Protein AF-A0A1J4X1C2-F1 (afdb_monomer_lite)

Foldseek 3Di:
DVVVVVVVVVLVVVLVVLVVQLVVLLVQLLVLLVCLVVPLVCNLLSVLSNLSVQLSLLSLLVNLCSLLPDDPPCVVVSVVLNVVSVVSSCCSNVHCQAFVAFDSDAVRFFLVRGHVCNLVSLVSSVVSVVVSLVSLVVSLVVDDDPSVVVSVVVNVVVVLLCVQQCVLQRVVCNVDRHSRNCNCSSSVSSVPD

Sequence (193 aa):
MYFYRADLVQRQKQGSLLLGLVDFFSALYGLSWWAVYFFDYHRLFWTRTTWDGVLIISANMIFVYCLTGRTGYFKLKLIIWHGLAAAILLAALATPYVIPVISDQYPYIIAQSAGPLNQLFRIFPIVGLLLGVYYLFRSHSQSQGYQRLRLKYFISGLTIYFFGGLFFGGILPLFSPKFFAYLDAPVYFSVIA

Radius of gyration: 17.99 Å; chains: 1; bounding box: 51×32×50 Å

pLDDT: mean 82.32, std 11.54, range [33.88, 96.44]

Secondary structure (DSSP, 8-state):
-HHHHHHHHHHHHHHHHHHHHHHHHHHHHHHHHHHHHH-GGGHHHHHHHGGGHHHHHHHHHHHHHHHTT--STHHHHHHHHHHHHHHHHHHHHH-TTT-----SSSSSS-GGG--TTHHHHHHHHHHHHHHHHHHHHHHHHH--HHHHHHHHHHHHHHHHHIIIIIIIIIIHHHH-GGGGGGTTHHHHHHTT-

Structure (mmCIF, N/CA/C/O backbone):
data_AF-A0A1J4X1C2-F1
#
_entry.id   AF-A0A1J4X1C2-F1
#
loop_
_atom_site.group_PDB
_atom_site.id
_atom_site.type_symbol
_atom_site.label_atom_id
_atom_site.label_alt_id
_atom_site.label_comp_id
_atom_site.label_asym_id
_atom_site.label_entity_id
_atom_site.label_seq_id
_atom_site.pdbx_PDB_ins_code
_atom_site.Cartn_x
_atom_site.Cartn_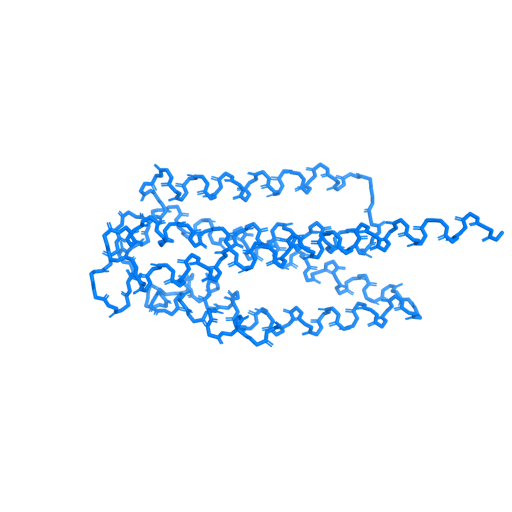y
_atom_site.Cartn_z
_atom_site.occupancy
_atom_site.B_iso_or_equiv
_atom_site.auth_seq_id
_atom_site.auth_comp_id
_atom_site.auth_asym_id
_atom_site.auth_atom_id
_atom_site.pdbx_PDB_model_num
ATOM 1 N N . MET A 1 1 ? -31.790 -1.589 27.505 1.00 53.03 1 MET A N 1
ATOM 2 C CA . MET A 1 1 ? -30.637 -2.512 27.343 1.00 53.03 1 MET A CA 1
ATOM 3 C C . MET A 1 1 ? -30.547 -3.169 25.954 1.00 53.03 1 MET A C 1
ATOM 5 O O . MET A 1 1 ? -29.437 -3.397 25.497 1.00 53.03 1 MET A O 1
ATOM 9 N N . TYR A 1 2 ? -31.655 -3.415 25.235 1.00 50.50 2 TYR A N 1
ATOM 10 C CA . TYR A 1 2 ? -31.635 -4.046 23.897 1.00 50.50 2 TYR A CA 1
ATOM 11 C C . TYR A 1 2 ? -31.008 -3.200 22.766 1.00 50.50 2 TYR A C 1
ATOM 13 O O . TYR A 1 2 ? -30.272 -3.741 21.944 1.00 50.50 2 TYR A O 1
ATOM 21 N N . PHE A 1 3 ? -31.208 -1.877 22.754 1.00 47.88 3 PHE A N 1
ATOM 22 C CA . PHE A 1 3 ? -30.644 -0.990 21.718 1.00 47.88 3 PHE A CA 1
ATOM 23 C C . PHE A 1 3 ? -29.107 -0.951 21.693 1.00 47.88 3 PHE A C 1
ATOM 25 O O . PHE A 1 3 ? -28.508 -0.812 20.631 1.00 47.88 3 PHE A O 1
ATOM 32 N N . TYR A 1 4 ? -28.459 -1.154 22.843 1.00 54.75 4 TYR A N 1
ATOM 33 C CA . TYR A 1 4 ? -26.996 -1.150 22.945 1.00 54.75 4 TYR A CA 1
ATOM 34 C C . TYR A 1 4 ? -26.362 -2.375 22.264 1.00 54.75 4 TYR A C 1
ATOM 36 O O . TYR A 1 4 ? -25.255 -2.311 21.738 1.00 54.75 4 TYR A O 1
ATOM 44 N N . ARG A 1 5 ? -27.085 -3.502 22.228 1.00 57.78 5 ARG A N 1
ATOM 45 C CA . ARG A 1 5 ? -26.603 -4.755 21.633 1.00 57.78 5 ARG A CA 1
ATOM 46 C C . ARG A 1 5 ? -26.645 -4.715 20.103 1.00 57.78 5 ARG A C 1
ATOM 48 O O . ARG A 1 5 ? -25.755 -5.266 19.464 1.00 57.78 5 ARG A O 1
ATOM 55 N N . ALA A 1 6 ? -27.639 -4.039 19.524 1.00 61.62 6 ALA A N 1
ATOM 56 C CA . ALA A 1 6 ? -27.788 -3.911 18.074 1.00 61.62 6 ALA A CA 1
ATOM 57 C C . ALA A 1 6 ? -26.686 -3.037 17.443 1.00 61.62 6 ALA A C 1
ATOM 59 O O . ALA A 1 6 ? -26.080 -3.454 16.456 1.00 61.62 6 ALA A O 1
ATOM 60 N N . ASP A 1 7 ? -26.359 -1.886 18.050 1.00 61.19 7 ASP A N 1
ATOM 61 C CA . ASP A 1 7 ? -25.278 -1.003 17.568 1.00 61.19 7 ASP A CA 1
ATOM 62 C C . ASP A 1 7 ? -23.905 -1.701 17.654 1.00 61.19 7 ASP A C 1
ATOM 64 O O . ASP A 1 7 ? -23.110 -1.664 16.714 1.00 61.19 7 ASP A O 1
ATOM 68 N N . LEU A 1 8 ? -23.646 -2.451 18.733 1.00 60.09 8 LEU A N 1
ATOM 69 C CA . LEU A 1 8 ? -22.407 -3.228 18.875 1.00 60.09 8 LEU A CA 1
ATOM 70 C C . LEU A 1 8 ? -22.248 -4.304 17.791 1.00 60.09 8 LEU A C 1
ATOM 72 O O . LEU A 1 8 ? -21.176 -4.416 17.194 1.00 60.09 8 LEU A O 1
ATOM 76 N N . VAL A 1 9 ? -23.307 -5.064 17.496 1.00 67.69 9 VAL A N 1
ATOM 77 C CA . VAL A 1 9 ? -23.284 -6.096 16.444 1.00 67.69 9 VAL A CA 1
ATOM 78 C C . VAL A 1 9 ? -23.087 -5.469 15.061 1.00 67.69 9 VAL A C 1
ATOM 80 O O . VAL A 1 9 ? -22.328 -5.994 14.243 1.00 67.69 9 VAL A O 1
ATOM 83 N N . GLN A 1 10 ? -23.719 -4.326 14.795 1.00 69.75 10 GLN A N 1
ATOM 84 C CA . GLN A 1 10 ? -23.577 -3.622 13.523 1.00 69.75 10 GLN A CA 1
ATOM 85 C C . GLN A 1 10 ? -22.158 -3.070 13.326 1.00 69.75 10 GLN A C 1
ATOM 87 O O . GLN A 1 10 ? -21.572 -3.257 12.257 1.00 69.75 10 GLN A O 1
ATOM 92 N N . ARG A 1 11 ? -21.554 -2.482 14.366 1.00 66.50 11 ARG A N 1
ATOM 93 C CA . ARG A 1 11 ? -20.153 -2.024 14.333 1.00 66.50 11 ARG A CA 1
ATOM 94 C C . ARG A 1 11 ? -19.160 -3.172 14.198 1.00 66.50 11 ARG A C 1
ATOM 96 O O . ARG A 1 11 ? -18.138 -3.015 13.531 1.00 66.50 11 ARG A O 1
ATOM 103 N N . GLN A 1 12 ? -19.446 -4.326 14.798 1.00 68.12 12 GLN A N 1
ATOM 104 C CA . GLN A 1 12 ? -18.619 -5.520 14.636 1.00 68.12 12 GLN A CA 1
ATOM 105 C C . GLN A 1 12 ? -18.644 -6.016 13.185 1.00 68.12 12 GLN A C 1
ATOM 107 O O . GLN A 1 12 ? -17.580 -6.202 12.602 1.00 68.12 12 GLN A O 1
ATOM 112 N N . LYS A 1 13 ? -19.831 -6.135 12.572 1.00 73.69 13 LYS A N 1
ATOM 113 C CA . LYS A 1 13 ? -19.970 -6.523 11.156 1.00 73.69 13 LYS A CA 1
ATOM 114 C C . LYS A 1 13 ? -19.255 -5.554 10.211 1.00 73.69 13 LYS A C 1
ATOM 116 O O . LYS A 1 13 ? -18.553 -5.993 9.307 1.00 73.69 13 LYS A O 1
ATOM 121 N N . GLN A 1 14 ? -19.387 -4.247 10.444 1.00 74.12 14 GLN A N 1
ATOM 122 C CA . GLN A 1 14 ? -18.678 -3.228 9.663 1.00 74.12 14 GLN A CA 1
ATOM 123 C C . GLN A 1 14 ? -17.158 -3.337 9.826 1.00 74.12 14 GLN A C 1
ATOM 125 O O . GLN A 1 14 ? -16.432 -3.280 8.839 1.00 74.12 14 GLN A O 1
ATOM 130 N N . GLY A 1 15 ? -16.671 -3.543 11.052 1.00 73.00 15 GLY A N 1
ATOM 131 C CA . GLY A 1 15 ? -15.246 -3.739 11.315 1.00 73.00 15 GLY A CA 1
ATOM 132 C C . GLY A 1 15 ? -14.671 -4.966 10.605 1.00 73.00 15 GLY A C 1
ATOM 133 O O . GLY A 1 15 ? -13.597 -4.868 10.025 1.00 73.00 15 GLY A O 1
ATOM 134 N N . SER A 1 16 ? -15.390 -6.092 10.606 1.00 77.75 16 SER A N 1
ATOM 135 C CA . SER A 1 16 ? -14.970 -7.311 9.900 1.00 77.75 16 SER A CA 1
ATOM 136 C C . SER A 1 16 ? -14.932 -7.127 8.385 1.00 77.75 16 SER A C 1
ATOM 138 O O . SER A 1 16 ? -13.978 -7.563 7.753 1.00 77.75 16 SER A O 1
ATOM 140 N N . LEU A 1 17 ? -15.922 -6.445 7.802 1.00 80.50 17 LEU A N 1
ATOM 141 C CA . LEU A 1 17 ? -15.942 -6.170 6.362 1.00 80.50 17 LEU A CA 1
ATOM 142 C C . LEU A 1 17 ? -14.765 -5.280 5.940 1.00 80.50 17 LEU A C 1
ATOM 144 O O . LEU A 1 17 ? -14.126 -5.532 4.925 1.00 80.50 17 LEU A O 1
ATOM 148 N N . LEU A 1 18 ? -14.459 -4.253 6.735 1.00 82.88 18 LEU A N 1
ATOM 149 C CA . LEU A 1 18 ? -13.353 -3.339 6.453 1.00 82.88 18 LEU A CA 1
ATOM 150 C C . LEU A 1 18 ? -11.983 -3.993 6.636 1.00 82.88 18 LEU A C 1
ATOM 152 O O . LEU A 1 18 ? -11.068 -3.679 5.883 1.00 82.88 18 LEU A O 1
ATOM 156 N N . LEU A 1 19 ? -11.848 -4.907 7.599 1.00 82.38 19 LEU A N 1
ATOM 157 C CA . LEU A 1 19 ? -10.649 -5.734 7.721 1.00 82.38 19 LEU A CA 1
ATOM 158 C C . LEU A 1 19 ? -10.511 -6.663 6.508 1.00 82.38 19 LEU A C 1
ATOM 160 O O . LEU A 1 19 ? -9.454 -6.696 5.894 1.00 82.38 19 LEU A O 1
ATOM 164 N N . GLY A 1 20 ? -11.610 -7.291 6.078 1.00 85.38 20 GLY A N 1
ATOM 165 C CA . GLY A 1 20 ? -11.629 -8.121 4.873 1.00 85.38 20 GLY A CA 1
ATOM 166 C C . GLY A 1 20 ? -11.213 -7.372 3.602 1.00 85.38 20 GLY A C 1
ATOM 167 O O . GLY A 1 20 ? -10.605 -7.972 2.725 1.00 85.38 20 GLY A O 1
ATOM 168 N N . LEU A 1 21 ? -11.468 -6.059 3.501 1.00 86.75 21 LEU A N 1
ATOM 169 C CA . LEU A 1 21 ? -10.936 -5.238 2.403 1.00 86.75 21 LEU A CA 1
ATOM 170 C C . LEU A 1 21 ? -9.413 -5.075 2.475 1.00 86.75 21 LEU A C 1
ATOM 172 O O . LEU A 1 21 ? -8.754 -5.116 1.439 1.00 86.75 21 LEU A O 1
ATOM 176 N N . VAL A 1 22 ? -8.851 -4.882 3.673 1.00 87.62 22 VAL A N 1
ATOM 177 C CA . VAL A 1 22 ? -7.392 -4.819 3.866 1.00 87.62 22 VAL A CA 1
ATOM 178 C C . VAL A 1 22 ? -6.759 -6.147 3.456 1.00 87.62 22 VAL A C 1
ATOM 180 O O . VAL A 1 22 ? -5.797 -6.141 2.690 1.00 87.62 22 VAL A O 1
ATOM 183 N N . ASP A 1 23 ? -7.336 -7.264 3.897 1.00 86.00 23 ASP A N 1
ATOM 184 C CA . ASP A 1 23 ? -6.847 -8.609 3.583 1.00 86.00 23 ASP A CA 1
ATOM 185 C C . ASP A 1 23 ? -6.954 -8.904 2.082 1.00 86.00 23 ASP A C 1
ATOM 187 O O . ASP A 1 23 ? -6.000 -9.376 1.469 1.00 86.00 23 ASP A O 1
ATOM 191 N N . PHE A 1 24 ? -8.079 -8.543 1.457 1.00 90.31 24 PHE A N 1
ATOM 192 C CA . PHE A 1 24 ? -8.294 -8.701 0.020 1.00 90.31 24 PHE A CA 1
ATOM 193 C C . PHE A 1 24 ? -7.241 -7.958 -0.810 1.00 90.31 24 PHE A C 1
ATOM 195 O O . PHE A 1 24 ? -6.611 -8.559 -1.679 1.00 90.31 24 PHE A O 1
ATOM 202 N N . PHE A 1 25 ? -7.003 -6.670 -0.535 1.00 90.56 25 PHE A N 1
ATOM 203 C CA . PHE A 1 25 ? -5.979 -5.915 -1.265 1.00 90.56 25 PHE A CA 1
ATOM 204 C C . PHE A 1 25 ? -4.560 -6.400 -0.951 1.00 90.56 25 PHE A C 1
ATOM 206 O O . PHE A 1 25 ? -3.693 -6.322 -1.816 1.00 90.56 25 PHE A O 1
ATOM 213 N N . SER A 1 26 ? -4.320 -6.933 0.249 1.00 86.81 26 SER A N 1
ATOM 214 C CA . SER A 1 26 ? -3.027 -7.536 0.596 1.00 86.81 26 SER A CA 1
ATOM 215 C C . SER A 1 26 ? -2.782 -8.824 -0.192 1.00 86.81 26 SER A C 1
ATOM 217 O O . SER A 1 26 ? -1.686 -9.025 -0.711 1.00 86.81 26 SER A O 1
ATOM 219 N N . ALA A 1 27 ? -3.813 -9.656 -0.360 1.00 88.12 27 ALA A N 1
ATOM 220 C CA . ALA A 1 27 ? -3.751 -10.847 -1.199 1.00 88.12 27 ALA A CA 1
ATOM 221 C C . ALA A 1 27 ? -3.542 -10.496 -2.681 1.00 88.12 27 ALA A C 1
ATOM 223 O O . ALA A 1 27 ? -2.738 -11.146 -3.345 1.00 88.12 27 ALA A O 1
ATOM 224 N N . LEU A 1 28 ? -4.208 -9.450 -3.189 1.00 91.38 28 LEU A N 1
ATOM 225 C CA . LEU A 1 28 ? -3.974 -8.948 -4.547 1.00 91.38 28 LEU A CA 1
ATOM 226 C C . LEU A 1 28 ? -2.534 -8.465 -4.737 1.00 91.38 28 LEU A C 1
ATOM 228 O O . LEU A 1 28 ? -1.891 -8.871 -5.698 1.00 91.38 28 LEU A O 1
ATOM 232 N N . TYR A 1 29 ? -1.993 -7.706 -3.783 1.00 89.44 29 TYR A N 1
ATOM 233 C CA . TYR A 1 29 ? -0.603 -7.254 -3.828 1.00 89.44 29 TYR A CA 1
ATOM 234 C C . TYR A 1 29 ? 0.389 -8.425 -3.836 1.00 89.44 29 TYR A C 1
ATOM 236 O O . TYR A 1 29 ? 1.329 -8.447 -4.635 1.00 89.44 29 TYR A O 1
ATOM 244 N N . GLY A 1 30 ? 0.159 -9.435 -2.991 1.00 87.06 30 GLY A N 1
ATOM 245 C CA . GLY A 1 30 ? 0.949 -10.667 -2.985 1.00 87.06 30 GLY A CA 1
ATOM 246 C C . GLY A 1 30 ? 0.853 -11.433 -4.308 1.00 87.06 30 GLY A C 1
ATOM 247 O O . GLY A 1 30 ? 1.870 -11.881 -4.836 1.00 87.06 30 GLY A O 1
ATOM 248 N N . LEU A 1 31 ? -0.348 -11.525 -4.887 1.00 91.00 31 LEU A N 1
ATOM 249 C CA . LEU A 1 31 ? -0.582 -12.148 -6.191 1.00 91.00 31 LEU A CA 1
ATOM 250 C C . LEU A 1 31 ? 0.107 -11.382 -7.324 1.00 91.00 31 LEU A C 1
ATOM 252 O O . LEU A 1 31 ? 0.699 -12.009 -8.198 1.00 91.00 31 LEU A O 1
ATOM 256 N N . SER A 1 32 ? 0.080 -10.050 -7.293 1.00 91.62 32 SER A N 1
ATOM 257 C CA . SER A 1 32 ? 0.766 -9.186 -8.256 1.00 91.62 32 SER A CA 1
ATOM 258 C C . SER A 1 32 ? 2.268 -9.454 -8.255 1.00 91.62 32 SER A C 1
ATOM 260 O O . SER A 1 32 ? 2.862 -9.644 -9.315 1.00 91.62 32 SER A O 1
ATOM 262 N N . TRP A 1 33 ? 2.883 -9.547 -7.075 1.00 88.50 33 TRP A N 1
ATOM 263 C CA . TRP A 1 33 ? 4.295 -9.903 -6.962 1.00 88.50 33 TRP A CA 1
ATOM 264 C C . TRP A 1 33 ? 4.591 -11.331 -7.388 1.00 88.50 33 TRP A C 1
ATOM 266 O O . TRP A 1 33 ? 5.530 -11.538 -8.149 1.00 88.50 33 TRP A O 1
ATOM 276 N N . TRP A 1 34 ? 3.794 -12.305 -6.950 1.00 88.69 34 TRP A N 1
ATOM 277 C CA . TRP A 1 34 ? 3.921 -13.685 -7.413 1.00 88.69 34 TRP A CA 1
ATOM 278 C C . TRP A 1 34 ? 3.902 -13.733 -8.947 1.00 88.69 34 TRP A C 1
ATOM 280 O O . TRP A 1 34 ? 4.818 -14.261 -9.569 1.00 88.69 34 TRP A O 1
ATOM 290 N N . ALA A 1 35 ? 2.946 -13.055 -9.577 1.00 91.25 35 ALA A N 1
ATOM 291 C CA . ALA A 1 35 ? 2.820 -12.998 -11.024 1.00 91.25 35 ALA A CA 1
ATOM 292 C C . ALA A 1 35 ? 4.041 -12.370 -11.733 1.00 91.25 35 ALA A C 1
ATOM 294 O O . ALA A 1 35 ? 4.389 -12.811 -12.829 1.00 91.25 35 ALA A O 1
ATOM 295 N N . VAL A 1 36 ? 4.744 -11.413 -11.109 1.00 90.56 36 VAL A N 1
ATOM 296 C CA . VAL A 1 36 ? 6.016 -10.868 -11.633 1.00 90.56 36 VAL A CA 1
ATOM 297 C C . VAL A 1 36 ? 7.087 -11.958 -11.786 1.00 90.56 36 VAL A C 1
ATOM 299 O O . VAL A 1 36 ? 7.849 -11.917 -12.753 1.00 90.56 36 VAL A O 1
ATOM 302 N N . TYR A 1 37 ? 7.147 -12.936 -10.876 1.00 87.06 37 TYR A N 1
ATOM 303 C CA . TYR A 1 37 ? 8.135 -14.024 -10.935 1.00 87.06 37 TYR A CA 1
ATOM 304 C C . TYR A 1 37 ? 7.766 -15.145 -11.905 1.00 87.06 37 TYR A C 1
ATOM 306 O O . TYR A 1 37 ? 8.666 -15.809 -12.408 1.00 87.06 37 TYR A O 1
ATOM 314 N N . PHE A 1 38 ? 6.472 -15.372 -12.146 1.00 89.06 38 PHE A N 1
ATOM 315 C CA . PHE A 1 38 ? 5.996 -16.526 -12.918 1.00 89.06 38 PHE A CA 1
ATOM 316 C C . PHE A 1 38 ? 5.586 -16.200 -14.364 1.00 89.06 38 PHE A C 1
ATOM 318 O O . PHE A 1 38 ? 5.582 -17.103 -15.199 1.00 89.06 38 PHE A O 1
ATOM 325 N N . PHE A 1 39 ? 5.244 -14.946 -14.692 1.00 89.44 39 PHE A N 1
ATOM 326 C CA . PHE A 1 39 ? 4.762 -14.568 -16.030 1.00 89.44 39 PHE A CA 1
ATOM 327 C C . PHE A 1 39 ? 5.700 -13.595 -16.754 1.00 89.44 39 PHE A C 1
ATOM 329 O O . PHE A 1 39 ? 5.475 -12.382 -16.780 1.00 89.44 39 PHE A O 1
ATOM 336 N N . ASP A 1 40 ? 6.705 -14.145 -17.433 1.00 84.56 40 ASP A N 1
ATOM 337 C CA . ASP A 1 40 ? 7.745 -13.374 -18.129 1.00 84.56 40 ASP A CA 1
ATOM 338 C C . ASP A 1 40 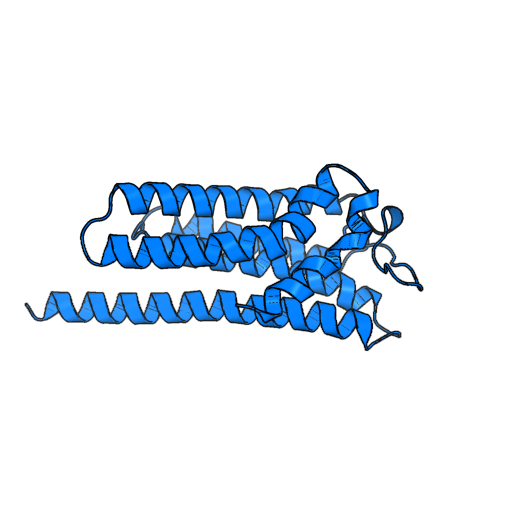? 7.192 -12.437 -19.217 1.00 84.56 40 ASP A C 1
ATOM 340 O O . ASP A 1 40 ? 7.542 -11.258 -19.262 1.00 84.56 40 ASP A O 1
ATOM 344 N N . TYR A 1 41 ? 6.255 -12.915 -20.044 1.00 83.75 41 TYR A N 1
ATOM 345 C CA . TYR A 1 41 ? 5.697 -12.158 -21.179 1.00 83.75 41 TYR A CA 1
ATOM 346 C C . TYR A 1 41 ? 4.877 -10.918 -20.784 1.00 83.75 41 TYR A C 1
ATOM 348 O O . TYR A 1 41 ? 4.670 -10.022 -21.603 1.00 83.75 41 TYR A O 1
ATOM 356 N N . HIS A 1 42 ? 4.413 -10.836 -19.533 1.00 89.69 42 HIS A N 1
ATOM 357 C CA . HIS A 1 42 ? 3.600 -9.723 -19.029 1.00 89.69 42 HIS A CA 1
ATOM 358 C C . HIS A 1 42 ? 4.170 -9.118 -17.746 1.00 89.69 42 HIS A C 1
ATOM 360 O O . HIS A 1 42 ? 3.456 -8.460 -16.987 1.00 89.69 42 HIS A O 1
ATOM 366 N N . ARG A 1 43 ? 5.472 -9.300 -17.507 1.00 90.50 43 ARG A N 1
ATOM 367 C CA . ARG A 1 43 ? 6.111 -8.899 -16.255 1.00 90.50 43 ARG A CA 1
ATOM 368 C C . ARG A 1 43 ? 5.921 -7.411 -15.948 1.00 90.50 43 ARG A C 1
ATOM 370 O O . ARG A 1 43 ? 5.571 -7.075 -14.824 1.00 90.50 43 ARG A O 1
ATOM 377 N N . LEU A 1 44 ? 6.025 -6.527 -16.947 1.00 92.12 44 LEU A N 1
ATOM 378 C CA . LEU A 1 44 ? 5.803 -5.082 -16.766 1.00 92.12 44 LEU A CA 1
ATOM 379 C C . LEU A 1 44 ? 4.384 -4.765 -16.271 1.00 92.12 44 LEU A C 1
ATOM 381 O O . LEU A 1 44 ? 4.211 -3.907 -15.405 1.00 92.12 44 LEU A O 1
ATOM 385 N N . PHE A 1 45 ? 3.372 -5.453 -16.805 1.00 94.31 45 PHE A N 1
ATOM 386 C CA . PHE A 1 45 ? 1.986 -5.292 -16.370 1.00 94.31 45 PHE A CA 1
ATOM 387 C C . PHE A 1 45 ? 1.828 -5.713 -14.906 1.00 94.31 45 PHE A C 1
ATOM 389 O O . PHE A 1 45 ? 1.296 -4.950 -14.100 1.00 94.31 45 PHE A O 1
ATOM 396 N N . TRP A 1 46 ? 2.364 -6.874 -14.529 1.00 93.56 46 TRP A N 1
ATOM 397 C CA . TRP A 1 46 ? 2.303 -7.354 -13.149 1.00 93.56 46 TRP A CA 1
ATOM 398 C C . TRP A 1 46 ? 3.079 -6.457 -12.186 1.00 93.56 46 TRP A C 1
ATOM 400 O O . TRP A 1 46 ? 2.570 -6.118 -11.121 1.00 93.56 46 TRP A O 1
ATOM 410 N N . THR A 1 47 ? 4.245 -5.947 -12.596 1.00 91.69 47 THR A N 1
ATOM 411 C CA . THR A 1 47 ? 5.009 -4.972 -11.810 1.00 91.69 47 THR A CA 1
ATOM 412 C C . THR A 1 47 ? 4.215 -3.683 -11.603 1.00 91.69 47 THR A C 1
ATOM 414 O O . THR A 1 47 ? 4.184 -3.155 -10.495 1.00 91.69 47 THR A O 1
ATOM 417 N N . ARG A 1 48 ? 3.523 -3.177 -12.629 1.00 94.19 48 ARG A N 1
ATOM 418 C CA . ARG A 1 48 ? 2.618 -2.025 -12.480 1.00 94.19 48 ARG A CA 1
ATOM 419 C C . ARG A 1 48 ? 1.432 -2.336 -11.570 1.00 94.19 48 ARG A C 1
ATOM 421 O O . ARG A 1 48 ? 1.023 -1.465 -10.810 1.00 94.19 48 ARG A O 1
ATOM 428 N N . THR A 1 49 ? 0.934 -3.570 -11.602 1.00 94.50 49 THR A N 1
ATOM 429 C CA . THR A 1 49 ? -0.187 -4.019 -10.764 1.00 94.50 49 THR A CA 1
ATOM 430 C C . THR A 1 49 ? 0.171 -4.023 -9.280 1.00 94.50 49 THR A C 1
ATOM 432 O O . THR A 1 49 ? -0.701 -3.705 -8.488 1.00 94.50 49 THR A O 1
ATOM 435 N N . THR A 1 50 ? 1.449 -4.196 -8.900 1.00 92.00 50 THR A N 1
ATOM 436 C CA . THR A 1 50 ? 1.912 -4.073 -7.491 1.00 92.00 50 THR A CA 1
ATOM 437 C C . THR A 1 50 ? 1.603 -2.717 -6.837 1.00 92.00 50 THR A C 1
ATOM 439 O O . THR A 1 50 ? 1.706 -2.557 -5.621 1.00 92.00 50 THR A O 1
ATOM 442 N N . TRP A 1 51 ? 1.215 -1.702 -7.615 1.00 92.62 51 TRP A N 1
ATOM 443 C CA . TRP A 1 51 ? 0.708 -0.448 -7.061 1.00 92.62 51 TRP A CA 1
ATOM 444 C C . TRP A 1 51 ? -0.665 -0.586 -6.403 1.00 92.62 51 TRP A C 1
ATOM 446 O O . TRP A 1 51 ? -1.076 0.338 -5.708 1.00 92.62 51 TRP A O 1
ATOM 456 N N . ASP A 1 52 ? -1.348 -1.722 -6.538 1.00 92.75 52 ASP A N 1
ATOM 457 C CA . ASP A 1 52 ? -2.537 -2.080 -5.759 1.00 92.75 52 ASP A CA 1
ATOM 458 C C . ASP A 1 52 ? -2.276 -2.037 -4.243 1.00 92.75 52 ASP A C 1
ATOM 460 O O . ASP A 1 52 ? -3.194 -1.770 -3.466 1.00 92.75 52 ASP A O 1
ATOM 464 N N . GLY A 1 53 ? -1.011 -2.127 -3.817 1.00 88.38 53 GLY A N 1
ATOM 465 C CA . GLY A 1 53 ? -0.578 -1.886 -2.443 1.00 88.38 53 GLY A CA 1
ATOM 466 C C . GLY A 1 53 ? -1.028 -0.533 -1.864 1.00 88.38 53 GLY A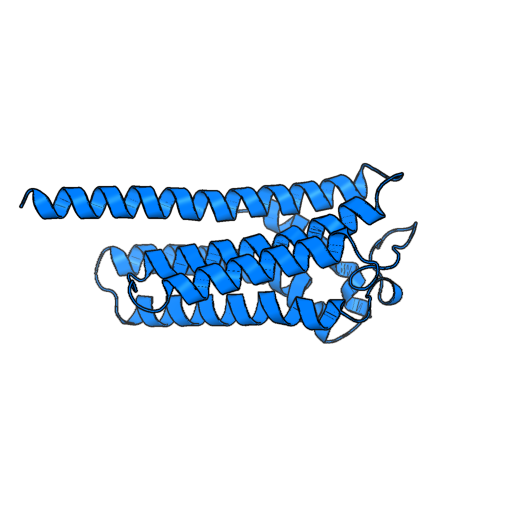 C 1
ATOM 467 O O . GLY A 1 53 ? -1.258 -0.420 -0.657 1.00 88.38 53 GLY A O 1
ATOM 468 N N . VAL A 1 54 ? -1.245 0.501 -2.691 1.00 91.88 54 VAL A N 1
ATOM 469 C CA . VAL A 1 54 ? -1.798 1.789 -2.215 1.00 91.88 54 VAL A CA 1
ATOM 470 C C . VAL A 1 54 ? -3.253 1.666 -1.751 1.00 91.88 54 VAL A C 1
ATOM 472 O O . VAL A 1 54 ? -3.685 2.406 -0.859 1.00 91.88 54 VAL A O 1
ATOM 475 N N . LEU A 1 55 ? -4.005 0.703 -2.299 1.00 92.62 55 LEU A N 1
ATOM 476 C CA . LEU A 1 55 ? -5.370 0.407 -1.873 1.00 92.62 55 LEU A CA 1
ATOM 477 C C . LEU A 1 55 ? -5.385 -0.222 -0.482 1.00 92.62 55 LEU A C 1
ATOM 479 O O . LEU A 1 55 ? -6.267 0.131 0.302 1.00 92.62 55 LEU A O 1
ATOM 483 N N . ILE A 1 56 ? -4.372 -1.020 -0.120 1.00 89.62 56 ILE A N 1
ATOM 484 C CA . ILE A 1 56 ? -4.210 -1.557 1.242 1.00 89.62 56 ILE A CA 1
ATOM 485 C C . ILE A 1 56 ? -4.159 -0.415 2.258 1.00 89.62 56 ILE A C 1
ATOM 487 O O . ILE A 1 56 ? -4.874 -0.434 3.260 1.00 89.62 56 ILE A O 1
ATOM 491 N N . ILE A 1 57 ? -3.365 0.626 1.983 1.00 88.31 57 ILE A N 1
ATOM 492 C CA . ILE A 1 57 ? -3.237 1.780 2.885 1.00 88.31 57 ILE A CA 1
ATOM 493 C C . ILE A 1 57 ? -4.558 2.534 3.006 1.00 88.31 57 ILE A C 1
ATOM 495 O O . ILE A 1 57 ? -4.965 2.911 4.106 1.00 88.31 57 ILE A O 1
ATOM 499 N N . SER A 1 58 ? -5.261 2.728 1.891 1.00 91.06 58 SER A N 1
ATOM 500 C CA . SER A 1 58 ? -6.563 3.392 1.921 1.00 91.06 58 SER A CA 1
ATOM 501 C C . SER A 1 58 ? -7.621 2.582 2.686 1.00 91.06 58 SER A C 1
ATOM 503 O O . SER A 1 58 ? -8.344 3.152 3.504 1.00 91.06 58 SER A O 1
ATOM 505 N N . ALA A 1 59 ? -7.662 1.257 2.506 1.00 88.94 59 ALA A N 1
ATOM 506 C CA . ALA A 1 59 ? -8.545 0.355 3.237 1.00 88.94 59 ALA A CA 1
ATOM 507 C C . ALA A 1 59 ? -8.209 0.352 4.735 1.00 88.94 59 ALA A C 1
ATOM 509 O O . ALA A 1 59 ? -9.107 0.454 5.572 1.00 88.94 59 ALA A O 1
ATOM 510 N N . ASN A 1 60 ? -6.917 0.347 5.079 1.00 86.44 60 ASN A N 1
ATOM 511 C CA . ASN A 1 60 ? -6.453 0.433 6.459 1.00 86.44 60 ASN A CA 1
ATOM 512 C C . ASN A 1 60 ? -6.899 1.746 7.117 1.00 86.44 60 ASN A C 1
ATOM 514 O O . ASN A 1 60 ? -7.418 1.730 8.230 1.00 86.44 60 ASN A O 1
ATOM 518 N N . MET A 1 61 ? -6.795 2.878 6.418 1.00 86.50 61 MET A N 1
ATOM 519 C CA . MET A 1 61 ? -7.282 4.160 6.931 1.00 86.50 61 MET A CA 1
ATOM 520 C C . MET A 1 61 ? -8.792 4.169 7.188 1.00 86.50 61 MET A C 1
ATOM 522 O O . MET A 1 61 ? -9.230 4.694 8.215 1.00 86.50 61 MET A O 1
ATOM 526 N N . ILE A 1 62 ? -9.589 3.582 6.289 1.00 86.44 62 ILE A N 1
ATOM 527 C CA . ILE A 1 62 ? -11.039 3.440 6.485 1.00 86.44 62 ILE A CA 1
ATOM 528 C C . ILE A 1 62 ? -11.313 2.558 7.709 1.00 86.44 62 ILE A C 1
ATOM 530 O O . ILE A 1 62 ? -12.119 2.924 8.567 1.00 86.44 62 ILE A O 1
ATOM 534 N N . PHE A 1 63 ? -10.601 1.436 7.833 1.00 85.75 63 PHE A N 1
ATOM 535 C CA . PHE A 1 63 ? -10.708 0.537 8.977 1.00 85.75 63 PHE A CA 1
ATOM 536 C C . PHE A 1 63 ? -10.373 1.244 10.299 1.00 85.75 63 PHE A C 1
ATOM 538 O O . PHE A 1 63 ? -11.186 1.227 11.224 1.00 85.75 63 PHE A O 1
ATOM 545 N N . VAL A 1 64 ? -9.220 1.918 10.386 1.00 83.88 64 VAL A N 1
ATOM 546 C CA . VAL A 1 64 ? -8.790 2.682 11.570 1.00 83.88 64 VAL A CA 1
ATOM 547 C C . VAL A 1 64 ? -9.825 3.741 11.927 1.00 83.88 64 VAL A C 1
ATOM 549 O O . VAL A 1 64 ? -10.193 3.908 13.090 1.00 83.88 64 VAL A O 1
ATOM 552 N N . TYR A 1 65 ? -10.345 4.453 10.937 1.00 80.62 65 TYR A N 1
ATOM 553 C CA . TYR A 1 65 ? -11.360 5.464 11.173 1.00 80.62 65 TYR A CA 1
ATOM 554 C C . TYR A 1 65 ? -12.643 4.881 11.778 1.00 80.62 65 TYR A C 1
ATOM 556 O O . TYR A 1 65 ? -13.137 5.386 12.789 1.00 80.62 65 TYR A O 1
ATOM 564 N N . CYS A 1 66 ? -13.149 3.783 11.215 1.00 78.94 66 CYS A N 1
ATOM 565 C CA . CYS A 1 66 ? -14.325 3.100 11.743 1.00 78.94 66 CYS A CA 1
ATOM 566 C C . CYS A 1 66 ? -14.071 2.517 13.138 1.00 78.94 66 CYS A C 1
ATOM 568 O O . CYS A 1 66 ? -14.938 2.609 14.008 1.00 78.94 66 CYS A O 1
ATOM 570 N N . LEU A 1 67 ? -12.871 1.989 13.387 1.00 79.56 67 LEU A N 1
ATOM 571 C CA . LEU A 1 67 ? -12.469 1.466 14.691 1.00 79.56 67 LEU A CA 1
ATOM 572 C C . LEU A 1 67 ? -12.407 2.561 15.768 1.00 79.56 67 LEU A C 1
ATOM 574 O O . LEU A 1 67 ? -12.763 2.319 16.920 1.00 79.56 67 LEU A O 1
ATOM 578 N N . THR A 1 68 ? -11.979 3.768 15.394 1.00 76.94 68 THR A N 1
ATOM 579 C CA . THR A 1 68 ? -11.844 4.914 16.309 1.00 76.94 68 THR A CA 1
ATOM 580 C C . THR A 1 68 ? -13.136 5.723 16.483 1.00 76.94 68 THR A C 1
ATOM 582 O O . THR A 1 68 ? -13.163 6.667 17.272 1.00 76.94 68 THR A O 1
ATOM 585 N N . GLY A 1 69 ? -14.227 5.352 15.799 1.00 66.88 69 GLY A N 1
ATOM 586 C CA . GLY A 1 69 ? -15.577 5.871 16.055 1.00 66.88 69 GLY A CA 1
ATOM 587 C C . GLY A 1 69 ? -15.801 7.342 15.689 1.00 66.88 69 GLY A C 1
ATOM 588 O O . GLY A 1 69 ? -16.778 7.943 16.133 1.00 66.88 69 GLY A O 1
ATOM 589 N N . ARG A 1 70 ? -14.926 7.949 14.884 1.00 67.31 70 ARG A N 1
ATOM 590 C CA . ARG A 1 70 ? -15.157 9.291 14.326 1.00 67.31 70 ARG A CA 1
ATOM 591 C C . ARG A 1 70 ? -16.133 9.140 13.151 1.00 67.31 70 ARG A C 1
ATOM 593 O O . ARG A 1 70 ? -15.967 8.207 12.384 1.00 67.31 70 ARG A O 1
ATOM 600 N N . THR A 1 71 ? -17.163 9.986 12.997 1.00 58.12 71 THR A N 1
ATOM 601 C CA . THR A 1 71 ? -18.241 9.713 12.001 1.00 58.12 71 THR A CA 1
ATOM 602 C C . THR A 1 71 ? -18.758 10.900 11.174 1.00 58.12 71 THR A C 1
ATOM 604 O O . THR A 1 71 ? -19.472 10.663 10.202 1.00 58.12 71 THR A O 1
ATOM 607 N N . GLY A 1 72 ? -18.399 12.152 11.490 1.00 57.91 72 GLY A N 1
ATOM 608 C CA . GLY A 1 72 ? -18.914 13.343 10.786 1.00 57.91 72 GLY A CA 1
ATOM 609 C C . GLY A 1 72 ? -18.169 13.687 9.483 1.00 57.91 72 GLY A C 1
ATOM 610 O O . GLY A 1 72 ? -18.342 13.052 8.450 1.00 57.91 72 GLY A O 1
ATOM 611 N N . TYR A 1 73 ? -17.285 14.685 9.528 1.00 58.47 73 TYR A N 1
ATOM 612 C CA . TYR A 1 73 ? -16.602 15.270 8.355 1.00 58.47 73 TYR A CA 1
ATOM 613 C C . TYR A 1 73 ? -15.497 14.420 7.707 1.00 58.47 73 TYR A C 1
ATOM 615 O O . TYR A 1 73 ? -14.845 14.847 6.756 1.00 58.47 73 TYR A O 1
ATOM 623 N N . PHE A 1 74 ? -15.230 13.230 8.230 1.00 63.94 74 PHE A N 1
ATOM 624 C CA . PHE A 1 74 ? -14.110 12.408 7.770 1.00 63.94 74 PHE A CA 1
ATOM 625 C C . PHE A 1 74 ? -14.512 11.349 6.738 1.00 63.94 74 PHE A C 1
ATOM 627 O O . PHE A 1 74 ? -13.636 10.864 6.031 1.00 63.94 74 PHE A O 1
ATOM 634 N N . LYS A 1 75 ? -15.806 11.031 6.583 1.00 71.19 75 LYS A N 1
ATOM 635 C CA . LYS A 1 75 ? -16.268 10.082 5.554 1.00 71.19 75 LYS A CA 1
ATOM 636 C C . LYS A 1 75 ? -15.911 10.554 4.143 1.00 71.19 75 LYS A C 1
ATOM 638 O O . LYS A 1 75 ? -15.365 9.783 3.365 1.00 71.19 75 LYS A O 1
ATOM 643 N N . LEU A 1 76 ? -16.128 11.840 3.848 1.00 77.50 76 LEU A N 1
ATOM 644 C CA . LEU A 1 76 ? -15.742 12.434 2.565 1.00 77.50 76 LEU A CA 1
ATOM 645 C C . LEU A 1 76 ? -14.221 12.389 2.358 1.00 77.50 76 LEU A C 1
ATOM 647 O O . LEU A 1 76 ? -13.759 12.033 1.281 1.00 77.50 76 LEU A O 1
ATOM 651 N N . LYS A 1 77 ? -13.440 12.673 3.410 1.00 83.31 77 LYS A N 1
ATOM 652 C CA . LYS A 1 77 ? -11.972 12.596 3.354 1.00 83.31 77 LYS A CA 1
ATOM 653 C C . LYS A 1 77 ? -11.487 11.184 3.033 1.00 83.31 77 LYS A C 1
ATOM 655 O O . LYS A 1 77 ? -10.546 11.041 2.267 1.00 83.31 77 LYS A O 1
ATOM 660 N N . LEU A 1 78 ? -12.135 10.157 3.580 1.00 84.12 78 LEU A N 1
ATOM 661 C CA . LEU A 1 78 ? -11.810 8.762 3.284 1.00 84.12 78 LEU A CA 1
ATOM 662 C C . LEU A 1 78 ? -12.177 8.350 1.860 1.00 84.12 78 LEU A C 1
ATOM 664 O O . LEU A 1 78 ? -11.398 7.648 1.229 1.00 84.12 78 LEU A O 1
ATOM 668 N N . ILE A 1 79 ? -13.324 8.803 1.346 1.00 86.44 79 ILE A N 1
ATOM 669 C CA . ILE A 1 79 ? -13.709 8.564 -0.052 1.00 86.44 79 ILE A CA 1
ATOM 670 C C . ILE A 1 79 ? -12.696 9.222 -0.991 1.00 86.44 79 ILE A C 1
ATOM 672 O O . ILE A 1 79 ? -12.231 8.578 -1.923 1.00 86.44 79 ILE A O 1
ATOM 676 N N . ILE A 1 80 ? -12.298 10.468 -0.711 1.00 90.06 80 ILE A N 1
ATOM 677 C CA . ILE A 1 80 ? -11.247 11.161 -1.470 1.00 90.06 80 ILE A CA 1
ATOM 678 C C . ILE A 1 80 ? -9.933 10.383 -1.384 1.00 90.06 80 ILE A C 1
ATOM 680 O O . ILE A 1 80 ? -9.279 10.176 -2.400 1.00 90.06 80 ILE A O 1
ATOM 684 N N . TRP A 1 81 ? -9.558 9.907 -0.195 1.00 90.50 81 TRP A N 1
ATOM 685 C CA . TRP A 1 81 ? -8.334 9.133 -0.005 1.00 90.50 81 TRP A CA 1
ATOM 686 C C . TRP A 1 81 ? -8.347 7.828 -0.808 1.00 90.50 81 TRP A C 1
ATOM 688 O O . TRP A 1 81 ? -7.380 7.505 -1.491 1.00 90.50 81 TRP A O 1
ATOM 698 N N . HIS A 1 82 ? -9.458 7.095 -0.780 1.00 91.94 82 HIS A N 1
ATOM 699 C CA . HIS A 1 82 ? -9.619 5.871 -1.559 1.00 91.94 82 HIS A CA 1
ATOM 700 C C . HIS A 1 82 ? -9.659 6.151 -3.069 1.00 91.94 82 HIS A C 1
ATOM 702 O O . HIS A 1 82 ? -9.037 5.431 -3.844 1.00 91.94 82 HIS A O 1
ATOM 708 N N . GLY A 1 83 ? -10.306 7.243 -3.488 1.00 94.06 83 GLY A N 1
ATOM 709 C CA . GLY A 1 83 ? -10.308 7.705 -4.876 1.00 94.06 83 GLY A CA 1
ATOM 710 C C . GLY A 1 83 ? -8.913 8.079 -5.380 1.00 94.06 83 GLY A C 1
ATOM 711 O O . GLY A 1 83 ? -8.551 7.709 -6.492 1.00 94.06 83 GLY A O 1
ATOM 712 N N . LEU A 1 84 ? -8.094 8.739 -4.553 1.00 94.75 84 LEU A N 1
ATOM 713 C CA . LEU A 1 84 ? -6.690 9.026 -4.867 1.00 94.75 84 LEU A CA 1
ATOM 714 C C . LEU A 1 84 ? -5.866 7.742 -5.003 1.00 94.75 84 LEU A C 1
ATOM 716 O O . LEU A 1 84 ? -5.085 7.623 -5.941 1.00 94.75 84 LEU A O 1
ATOM 720 N N . ALA A 1 85 ? -6.068 6.766 -4.115 1.00 95.19 85 ALA A N 1
ATOM 721 C CA . ALA A 1 85 ? -5.412 5.464 -4.206 1.00 95.19 85 ALA A CA 1
ATOM 722 C C . ALA A 1 85 ? -5.776 4.739 -5.519 1.00 95.19 85 ALA A C 1
ATOM 724 O O . ALA A 1 85 ? -4.892 4.265 -6.232 1.00 95.19 85 ALA A O 1
ATOM 725 N N . ALA A 1 86 ? -7.059 4.731 -5.889 1.00 95.88 86 ALA A N 1
ATOM 726 C CA . ALA A 1 86 ? -7.518 4.178 -7.161 1.00 95.88 86 ALA A CA 1
ATOM 727 C C . ALA A 1 86 ? -6.937 4.933 -8.371 1.00 95.88 86 ALA A C 1
ATOM 729 O O . ALA A 1 86 ? -6.504 4.304 -9.333 1.00 95.88 86 ALA A O 1
ATOM 730 N N . ALA A 1 87 ? -6.865 6.266 -8.318 1.00 96.19 87 ALA A N 1
ATOM 731 C CA . ALA A 1 87 ? -6.264 7.075 -9.377 1.00 96.19 87 ALA A CA 1
ATOM 732 C C . ALA A 1 87 ? -4.761 6.792 -9.545 1.00 96.19 87 ALA A C 1
ATOM 734 O O . ALA A 1 87 ? -4.286 6.697 -10.674 1.00 96.19 87 ALA A O 1
ATOM 735 N N . ILE A 1 88 ? -4.024 6.607 -8.443 1.00 95.69 88 ILE A N 1
ATOM 736 C CA . ILE A 1 88 ? -2.608 6.213 -8.465 1.00 95.69 88 ILE A CA 1
ATOM 737 C C . ILE A 1 88 ? -2.443 4.842 -9.125 1.00 95.69 88 ILE A C 1
ATOM 739 O O . ILE A 1 88 ? -1.600 4.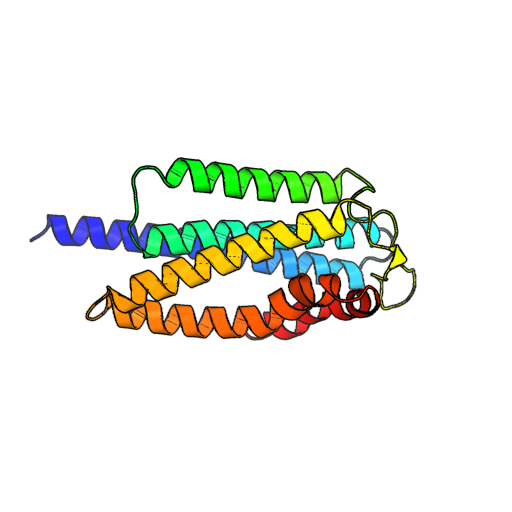700 -10.008 1.00 95.69 88 ILE A O 1
ATOM 743 N N . LEU A 1 89 ? -3.262 3.854 -8.748 1.00 96.06 89 LEU A N 1
ATOM 744 C CA . LEU A 1 89 ? -3.234 2.526 -9.367 1.00 96.06 89 LEU A CA 1
ATOM 745 C C . LEU A 1 89 ? -3.531 2.601 -10.871 1.00 96.06 89 LEU A C 1
ATOM 747 O O . LEU A 1 89 ? -2.785 2.050 -11.677 1.00 96.06 89 LEU A O 1
ATOM 751 N N . LEU A 1 90 ? -4.583 3.322 -11.265 1.00 96.44 90 LEU A N 1
ATOM 752 C CA . LEU A 1 90 ? -4.931 3.506 -12.675 1.00 96.44 90 LEU A CA 1
ATOM 753 C C . LEU A 1 90 ? -3.806 4.197 -13.448 1.00 96.44 90 LEU A C 1
ATOM 755 O O . LEU A 1 90 ? -3.464 3.759 -14.541 1.00 96.44 90 LEU A O 1
ATOM 759 N N . ALA A 1 91 ? -3.187 5.231 -12.877 1.00 95.44 91 ALA A N 1
ATOM 760 C CA . ALA A 1 91 ? -2.034 5.888 -13.478 1.00 95.44 91 ALA A CA 1
ATOM 761 C C . ALA A 1 91 ? -0.837 4.933 -13.606 1.00 95.44 91 ALA A C 1
ATOM 763 O O . ALA A 1 91 ? -0.150 4.961 -14.627 1.00 95.44 91 ALA A O 1
ATOM 764 N N . ALA A 1 92 ? -0.602 4.070 -12.616 1.00 94.56 92 ALA A N 1
ATOM 765 C CA . ALA A 1 92 ? 0.478 3.091 -12.655 1.00 94.56 92 ALA A CA 1
ATOM 766 C C . ALA A 1 92 ? 0.264 2.028 -13.738 1.00 94.56 92 ALA A C 1
ATOM 768 O O . ALA A 1 92 ? 1.213 1.669 -14.429 1.00 94.56 92 ALA A O 1
ATOM 769 N N . LEU A 1 93 ? -0.975 1.568 -13.921 1.00 95.38 93 LEU A N 1
ATOM 770 C CA . LEU A 1 93 ? -1.345 0.586 -14.940 1.00 95.38 93 LEU A CA 1
ATOM 771 C C . LEU A 1 93 ? -1.351 1.188 -16.351 1.00 95.38 93 LEU A C 1
ATOM 773 O O . LEU A 1 93 ? -0.778 0.610 -17.276 1.00 95.38 93 LEU A O 1
ATOM 777 N N . ALA A 1 94 ? -1.979 2.355 -16.513 1.00 94.00 94 ALA A N 1
ATOM 778 C CA . ALA A 1 94 ? -2.265 2.946 -17.817 1.00 94.00 94 ALA A CA 1
ATOM 779 C C . ALA A 1 94 ? -1.119 3.795 -18.383 1.00 94.00 94 ALA A C 1
ATOM 781 O O . ALA A 1 94 ? -1.106 4.061 -19.583 1.00 94.00 94 ALA A O 1
ATOM 782 N N . THR A 1 95 ? -0.166 4.244 -17.556 1.00 92.50 95 THR A N 1
ATOM 783 C CA . THR A 1 95 ? 0.866 5.195 -17.995 1.00 92.50 95 THR A CA 1
ATOM 784 C C . THR A 1 95 ? 2.289 4.720 -17.688 1.00 92.50 95 THR A C 1
ATOM 786 O O . THR A 1 95 ? 2.532 4.066 -16.673 1.00 92.50 95 THR A O 1
ATOM 789 N N . PRO A 1 96 ? 3.280 5.098 -18.517 1.00 92.38 96 PRO A N 1
ATOM 790 C CA . PRO A 1 96 ? 4.689 4.842 -18.227 1.00 92.38 96 PRO A CA 1
ATOM 791 C C . PRO A 1 96 ? 5.270 5.807 -17.179 1.00 92.38 96 PRO A C 1
ATOM 793 O O . PRO A 1 96 ? 6.441 5.696 -16.833 1.00 92.38 96 PRO A O 1
ATOM 796 N N . TYR A 1 97 ? 4.488 6.758 -16.656 1.00 92.56 97 TYR A N 1
ATOM 797 C CA . TYR A 1 97 ? 4.998 7.786 -15.743 1.00 92.56 97 TYR A CA 1
ATOM 798 C C . TYR A 1 97 ? 5.316 7.271 -14.338 1.00 92.56 97 TYR A C 1
ATOM 800 O O . TYR A 1 97 ? 6.024 7.945 -13.589 1.00 92.56 97 TYR A O 1
ATOM 808 N N . VAL A 1 98 ? 4.815 6.089 -13.979 1.00 90.38 98 VAL A N 1
ATOM 809 C CA . VAL A 1 98 ? 5.081 5.456 -12.682 1.00 90.38 98 VAL A CA 1
ATOM 810 C C . VAL A 1 98 ? 6.146 4.370 -12.823 1.00 90.38 98 VAL A C 1
ATOM 812 O O . VAL A 1 98 ? 7.146 4.404 -12.107 1.00 90.38 98 VAL A O 1
ATOM 815 N N . ILE A 1 99 ? 5.966 3.437 -13.762 1.00 91.00 99 ILE A N 1
ATOM 816 C CA . ILE A 1 99 ? 6.950 2.395 -14.096 1.00 91.00 99 ILE A CA 1
ATOM 817 C C . ILE A 1 99 ? 7.054 2.296 -15.627 1.00 91.00 99 ILE A C 1
ATOM 819 O O . ILE A 1 99 ? 6.219 1.632 -16.255 1.00 91.00 99 ILE A O 1
ATOM 823 N N . PRO A 1 100 ? 8.032 2.971 -16.258 1.00 90.25 100 PRO A N 1
ATOM 824 C CA . PRO A 1 100 ? 8.186 2.951 -17.710 1.00 90.25 100 PRO A CA 1
ATOM 825 C C . PRO A 1 100 ? 8.713 1.610 -18.221 1.00 90.25 100 PRO A C 1
ATOM 827 O O . PRO A 1 100 ? 8.218 1.106 -19.223 1.00 90.25 100 PRO A O 1
ATOM 830 N N . VAL A 1 101 ? 9.684 1.034 -17.514 1.00 90.94 101 VAL A N 1
ATOM 831 C CA . VAL A 1 101 ? 10.457 -0.140 -17.932 1.00 90.94 101 VAL A CA 1
ATOM 832 C C . VAL A 1 101 ? 10.872 -0.955 -16.708 1.00 90.94 101 VAL A C 1
ATOM 834 O O . VAL A 1 101 ? 10.984 -0.425 -15.603 1.00 90.94 101 VAL A O 1
ATOM 837 N N . ILE A 1 102 ? 11.104 -2.244 -16.912 1.00 89.81 102 ILE A N 1
ATOM 838 C CA . ILE A 1 102 ? 11.647 -3.180 -15.926 1.00 89.81 102 ILE A CA 1
ATOM 839 C C . ILE A 1 102 ? 12.906 -3.844 -16.490 1.00 89.81 102 ILE A C 1
ATOM 841 O O . ILE A 1 102 ? 13.117 -3.840 -17.700 1.00 89.81 102 ILE A O 1
ATOM 845 N N . SER A 1 103 ? 13.738 -4.389 -15.611 1.00 86.38 103 SER A N 1
ATOM 846 C CA . SER A 1 103 ? 14.876 -5.223 -15.994 1.00 86.38 103 SER A CA 1
ATOM 847 C C . SER A 1 103 ? 14.407 -6.627 -16.385 1.00 86.38 103 SER A C 1
ATOM 849 O O . SER A 1 103 ? 13.506 -7.190 -15.756 1.00 86.38 103 SER A O 1
ATOM 851 N N . ASP A 1 104 ? 15.063 -7.222 -17.382 1.00 84.12 104 ASP A N 1
ATOM 852 C CA . ASP A 1 104 ? 14.836 -8.617 -17.778 1.00 84.12 104 ASP A CA 1
ATOM 853 C C . ASP A 1 104 ? 15.411 -9.605 -16.751 1.00 84.12 104 ASP A C 1
ATOM 855 O O . ASP A 1 104 ? 14.930 -10.734 -16.620 1.00 84.12 104 ASP A O 1
ATOM 859 N N . GLN A 1 105 ? 16.408 -9.160 -15.981 1.00 85.19 105 GLN A N 1
ATOM 860 C CA . GLN A 1 105 ? 17.078 -9.930 -14.937 1.00 85.19 105 GLN A CA 1
ATOM 861 C C . GLN A 1 105 ? 16.715 -9.410 -13.548 1.00 85.19 105 GLN A C 1
ATOM 863 O O . GLN A 1 105 ? 16.514 -8.209 -13.352 1.00 85.19 105 GLN A O 1
ATOM 868 N N . TYR A 1 106 ? 16.665 -10.315 -12.572 1.00 81.00 106 TYR A N 1
ATOM 869 C CA . TYR A 1 106 ? 16.460 -9.950 -11.176 1.00 81.00 106 TYR A CA 1
ATOM 870 C C . TYR A 1 106 ? 17.644 -9.107 -10.645 1.00 81.00 106 TYR A C 1
ATOM 872 O O . TYR A 1 106 ? 18.794 -9.482 -10.891 1.00 81.00 106 TYR A O 1
ATOM 880 N N . PRO A 1 107 ? 17.407 -8.016 -9.885 1.00 83.12 107 PRO A N 1
ATOM 881 C CA . PRO A 1 107 ? 16.104 -7.470 -9.490 1.00 83.12 107 PRO A CA 1
ATOM 882 C C . PRO A 1 107 ? 15.375 -6.775 -10.652 1.00 83.12 107 PRO A C 1
ATOM 884 O O . PRO A 1 107 ? 15.942 -5.934 -11.345 1.00 83.12 107 PRO A O 1
ATOM 887 N N . TYR A 1 108 ? 14.088 -7.091 -10.837 1.00 82.81 108 TYR A N 1
ATOM 888 C CA . TYR A 1 108 ? 13.296 -6.594 -11.975 1.00 82.81 108 TYR A CA 1
ATOM 889 C C . TYR A 1 108 ? 12.977 -5.100 -11.895 1.00 82.81 108 TYR A C 1
ATOM 891 O O . TYR A 1 108 ? 12.789 -4.447 -12.922 1.00 82.81 108 TYR A O 1
ATOM 899 N N . ILE A 1 109 ? 12.922 -4.548 -10.681 1.00 81.69 109 ILE A N 1
ATOM 900 C CA . ILE A 1 109 ? 12.764 -3.113 -10.467 1.00 81.69 109 ILE A CA 1
ATOM 901 C C . ILE A 1 109 ? 14.117 -2.536 -10.072 1.00 81.69 109 ILE A C 1
ATOM 903 O O . ILE A 1 109 ? 14.657 -2.826 -9.006 1.00 81.69 109 ILE A O 1
ATOM 907 N N . ILE A 1 110 ? 14.648 -1.682 -10.935 1.00 82.06 110 ILE A N 1
ATOM 908 C CA . ILE A 1 110 ? 15.901 -0.964 -10.711 1.00 82.06 110 ILE A CA 1
ATOM 909 C C . ILE A 1 110 ? 15.634 0.536 -10.618 1.00 82.06 110 ILE A C 1
ATOM 911 O O . ILE A 1 110 ? 14.534 1.013 -10.884 1.00 82.06 110 ILE A O 1
ATOM 915 N N . ALA A 1 111 ? 16.658 1.310 -10.266 1.00 78.69 111 ALA A N 1
ATOM 916 C CA . ALA A 1 111 ? 16.592 2.772 -10.228 1.00 78.69 111 ALA A CA 1
ATOM 917 C C . ALA A 1 111 ? 15.978 3.388 -11.504 1.00 78.69 111 ALA A C 1
ATOM 919 O O . ALA A 1 111 ? 15.175 4.313 -11.434 1.00 78.69 111 ALA A O 1
ATOM 920 N N . GLN A 1 112 ? 16.335 2.838 -12.666 1.00 81.25 112 GLN A N 1
ATOM 921 C CA . GLN A 1 112 ? 15.877 3.285 -13.987 1.00 81.25 112 GLN A CA 1
ATOM 922 C C . GLN A 1 112 ? 14.412 2.906 -14.273 1.00 81.25 112 GLN A C 1
ATOM 924 O O . GLN A 1 112 ? 13.792 3.469 -15.170 1.00 81.25 112 GLN A O 1
ATOM 929 N N . SER A 1 113 ? 13.839 1.987 -13.489 1.00 81.44 113 SER A N 1
ATOM 930 C CA . SER A 1 113 ? 12.430 1.589 -13.558 1.00 81.44 113 SER A CA 1
ATOM 931 C C . SER A 1 113 ? 11.489 2.585 -12.879 1.00 81.44 113 SER A C 1
ATOM 933 O O . SER A 1 113 ? 10.272 2.424 -12.952 1.00 81.44 113 SER A O 1
ATOM 935 N N . ALA A 1 114 ? 12.016 3.598 -12.186 1.00 85.38 114 ALA A N 1
ATOM 936 C CA . ALA A 1 114 ? 11.212 4.626 -11.543 1.00 85.38 114 ALA A CA 1
ATOM 937 C C . ALA A 1 114 ? 10.883 5.749 -12.536 1.00 85.38 114 ALA A C 1
ATOM 939 O O . ALA A 1 114 ? 11.752 6.526 -12.923 1.00 85.38 114 ALA A O 1
ATOM 940 N N . GLY A 1 115 ? 9.612 5.858 -12.929 1.00 89.06 115 GLY A N 1
ATOM 941 C CA . GLY A 1 115 ? 9.134 7.017 -13.680 1.00 89.06 115 GLY A CA 1
ATOM 942 C C . GLY A 1 115 ? 9.063 8.287 -12.814 1.00 89.06 115 GLY A C 1
ATOM 943 O O . GLY A 1 115 ? 9.155 8.210 -11.584 1.00 89.06 115 GLY A O 1
ATOM 944 N N . PRO A 1 116 ? 8.850 9.468 -13.423 1.00 91.00 116 PRO A N 1
ATOM 945 C CA . PRO A 1 116 ? 8.851 10.752 -12.714 1.00 91.00 116 PRO A CA 1
ATOM 946 C C . PRO A 1 116 ? 7.792 10.853 -11.604 1.00 91.00 116 PRO A C 1
ATOM 948 O O . PRO A 1 116 ? 7.997 11.564 -10.624 1.00 91.00 116 PRO A O 1
ATOM 951 N N . LEU A 1 117 ? 6.674 10.126 -11.716 1.00 92.12 117 LEU A N 1
ATOM 952 C CA . LEU A 1 117 ? 5.608 10.132 -10.707 1.00 92.12 117 LEU A CA 1
ATOM 953 C C . LEU A 1 117 ? 5.804 9.082 -9.609 1.00 92.12 117 LEU A C 1
ATOM 955 O O . LEU A 1 117 ? 5.093 9.114 -8.607 1.00 92.12 117 LEU A O 1
ATOM 959 N N . ASN A 1 118 ? 6.767 8.168 -9.755 1.00 90.25 118 ASN A N 1
ATOM 960 C CA . ASN A 1 118 ? 6.963 7.051 -8.833 1.00 90.25 118 ASN A CA 1
ATOM 961 C C . ASN A 1 118 ? 7.224 7.538 -7.398 1.00 90.25 118 ASN A C 1
ATOM 963 O O . ASN A 1 118 ? 6.536 7.131 -6.465 1.00 90.25 118 ASN A O 1
ATOM 967 N N . GLN A 1 119 ? 8.168 8.466 -7.221 1.00 87.00 119 GLN A N 1
ATOM 968 C CA . GLN A 1 119 ? 8.499 9.008 -5.899 1.00 87.00 119 GLN A CA 1
ATOM 969 C C . GLN A 1 119 ? 7.337 9.800 -5.296 1.00 87.00 119 GLN A C 1
ATOM 971 O O . GLN A 1 119 ? 7.010 9.608 -4.127 1.00 87.00 119 GLN A O 1
ATOM 976 N N . LEU A 1 120 ? 6.671 10.634 -6.102 1.00 90.56 120 LEU A N 1
ATOM 977 C CA . LEU A 1 120 ? 5.514 11.410 -5.657 1.00 90.56 120 LEU A CA 1
ATOM 978 C C . LEU A 1 120 ? 4.401 10.490 -5.142 1.00 90.56 120 LEU A C 1
ATOM 980 O O . LEU A 1 120 ? 3.853 10.712 -4.063 1.00 90.56 120 LEU A O 1
ATOM 984 N N . PHE A 1 121 ? 4.100 9.420 -5.876 1.00 92.56 121 PHE A N 1
ATOM 985 C CA . PHE A 1 121 ? 3.064 8.471 -5.485 1.00 92.56 121 PHE A CA 1
ATOM 986 C C . PHE A 1 121 ? 3.462 7.615 -4.279 1.00 92.56 121 PHE A C 1
ATOM 988 O O . PHE A 1 121 ? 2.574 7.191 -3.548 1.00 92.56 121 PHE A O 1
ATOM 995 N N . ARG A 1 122 ? 4.758 7.418 -3.992 1.00 88.62 122 ARG A N 1
ATOM 996 C CA . ARG A 1 122 ? 5.227 6.766 -2.750 1.00 88.62 122 ARG A CA 1
ATOM 997 C C . ARG A 1 122 ? 5.041 7.621 -1.496 1.00 88.62 122 ARG A C 1
ATOM 999 O O . ARG A 1 122 ? 4.944 7.066 -0.404 1.00 88.62 122 ARG A O 1
ATOM 1006 N N . ILE A 1 123 ? 4.924 8.944 -1.621 1.00 90.62 123 ILE A N 1
ATOM 1007 C CA . ILE A 1 123 ? 4.612 9.818 -0.475 1.00 90.62 123 ILE A CA 1
ATOM 1008 C C . ILE A 1 123 ? 3.201 9.522 0.053 1.00 90.62 123 ILE A C 1
ATOM 1010 O O . ILE A 1 123 ? 2.981 9.517 1.264 1.00 90.62 123 ILE A O 1
ATOM 1014 N N . PHE A 1 124 ? 2.252 9.216 -0.836 1.00 91.00 124 PHE A N 1
ATOM 1015 C CA . PHE A 1 124 ? 0.864 8.920 -0.476 1.00 91.00 124 PHE A CA 1
ATOM 1016 C C . PHE A 1 124 ? 0.713 7.786 0.564 1.00 91.00 124 PHE A C 1
ATOM 1018 O O . PHE A 1 124 ? 0.139 8.046 1.626 1.00 91.00 124 PHE A O 1
ATOM 1025 N N . PRO A 1 125 ? 1.230 6.556 0.343 1.00 88.12 125 PRO A N 1
ATOM 1026 C CA . PRO A 1 125 ? 1.114 5.477 1.319 1.00 88.12 125 PRO A CA 1
ATOM 1027 C C . PRO A 1 125 ? 1.838 5.791 2.637 1.00 88.12 125 PRO A C 1
ATOM 1029 O O . PRO A 1 125 ? 1.352 5.400 3.697 1.00 88.12 125 PRO A O 1
ATOM 1032 N N . ILE A 1 126 ? 2.940 6.551 2.604 1.00 88.00 126 ILE A N 1
ATOM 1033 C CA . ILE A 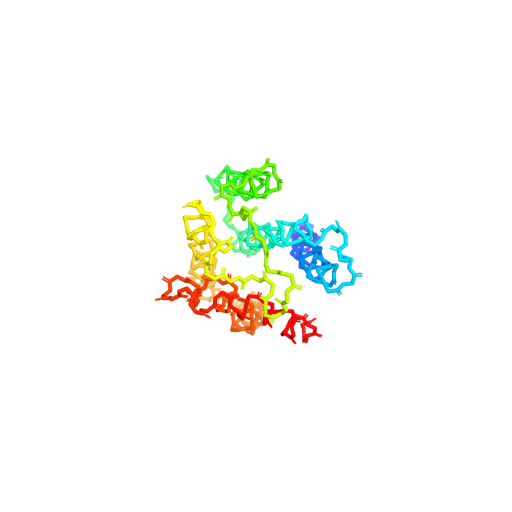1 126 ? 3.665 6.970 3.815 1.00 88.00 126 ILE A CA 1
ATOM 1034 C C . ILE A 1 126 ? 2.812 7.922 4.653 1.00 88.00 126 ILE A C 1
ATOM 1036 O O . ILE A 1 126 ? 2.615 7.683 5.844 1.00 88.00 126 ILE A O 1
ATOM 1040 N N . VAL A 1 127 ? 2.263 8.976 4.043 1.00 90.00 127 VAL A N 1
ATOM 1041 C CA . VAL A 1 127 ? 1.391 9.931 4.743 1.00 90.00 127 VAL A CA 1
ATOM 1042 C C . VAL A 1 127 ? 0.145 9.229 5.276 1.00 90.00 127 VAL A C 1
ATOM 1044 O O . VAL A 1 127 ? -0.225 9.435 6.432 1.00 90.00 127 VAL A O 1
ATOM 1047 N N . GLY A 1 128 ? -0.480 8.369 4.468 1.00 87.69 128 GLY A N 1
ATOM 1048 C CA . GLY A 1 128 ? -1.669 7.621 4.873 1.00 87.69 128 GLY A CA 1
ATOM 1049 C C . GLY A 1 128 ? -1.414 6.741 6.091 1.00 87.69 128 GLY A C 1
ATOM 1050 O O . GLY A 1 128 ? -2.194 6.746 7.045 1.00 87.69 128 GLY A O 1
ATOM 1051 N N . LEU A 1 129 ? -0.276 6.048 6.112 1.00 83.44 129 LEU A N 1
ATOM 1052 C CA . LEU A 1 129 ? 0.094 5.223 7.249 1.00 83.44 129 LEU A CA 1
ATOM 1053 C C . LEU A 1 129 ? 0.451 6.056 8.486 1.00 83.44 129 LEU A C 1
ATOM 1055 O O . LEU A 1 129 ? -0.033 5.736 9.570 1.00 83.44 129 LEU A O 1
ATOM 1059 N N . LEU A 1 130 ? 1.225 7.139 8.357 1.00 87.12 130 LEU A N 1
ATOM 1060 C CA . LEU A 1 130 ? 1.531 8.023 9.492 1.00 87.12 130 LEU A CA 1
ATOM 1061 C C . LEU A 1 130 ? 0.252 8.576 10.132 1.00 87.12 130 LEU A C 1
ATOM 1063 O O . LEU A 1 130 ? 0.128 8.599 11.358 1.00 87.12 130 LEU A O 1
ATOM 1067 N N . LEU A 1 131 ? -0.730 8.959 9.311 1.00 87.50 131 LEU A N 1
ATOM 1068 C CA . LEU A 1 131 ? -2.048 9.374 9.785 1.00 87.50 131 LEU A CA 1
ATOM 1069 C C . LEU A 1 131 ? -2.794 8.225 10.476 1.00 87.50 131 LEU A C 1
ATOM 1071 O O . LEU A 1 131 ? -3.347 8.431 11.558 1.00 87.50 131 LEU A O 1
ATOM 1075 N N . GLY A 1 132 ? -2.797 7.023 9.894 1.00 84.69 132 GLY A N 1
ATOM 1076 C CA . GLY A 1 132 ? -3.407 5.831 10.491 1.00 84.69 132 GLY A CA 1
ATOM 1077 C C . GLY A 1 132 ? -2.824 5.509 11.870 1.00 84.69 132 GLY A C 1
ATOM 1078 O O . GLY A 1 132 ? -3.565 5.389 12.847 1.00 84.69 132 GLY A O 1
ATOM 1079 N N . VAL A 1 133 ? -1.495 5.470 11.973 1.00 85.56 133 VAL A N 1
ATOM 1080 C CA . VAL A 1 133 ? -0.754 5.264 13.225 1.00 85.56 133 VAL A CA 1
ATOM 1081 C C . VAL A 1 133 ? -1.087 6.359 14.236 1.00 85.56 133 VAL A C 1
ATOM 1083 O O . VAL A 1 133 ? -1.445 6.052 15.374 1.00 85.56 133 VAL A O 1
ATOM 1086 N N . TYR A 1 134 ? -1.054 7.630 13.828 1.00 88.06 134 TYR A N 1
ATOM 1087 C CA . TYR A 1 134 ? -1.413 8.753 14.695 1.00 88.06 134 TYR A CA 1
ATOM 1088 C C . TYR A 1 134 ? -2.823 8.596 15.289 1.00 88.06 134 TYR A C 1
ATOM 1090 O O . TYR A 1 134 ? -3.010 8.750 16.501 1.00 88.06 134 TYR A O 1
ATOM 1098 N N . TYR A 1 135 ? -3.823 8.254 14.468 1.00 86.56 135 TYR A N 1
ATOM 1099 C CA . TYR A 1 135 ? -5.194 8.064 14.949 1.00 86.56 135 TYR A CA 1
ATOM 1100 C C . TYR A 1 135 ? -5.337 6.849 15.862 1.00 86.56 135 TYR A C 1
ATOM 1102 O O . TYR A 1 135 ? -6.056 6.938 16.861 1.00 86.56 135 TYR A O 1
ATOM 1110 N N . LEU A 1 136 ? -4.638 5.752 15.567 1.00 87.50 136 LEU A N 1
ATOM 1111 C CA . LEU A 1 136 ? -4.613 4.567 16.422 1.00 87.50 136 LEU A CA 1
ATOM 1112 C C . LEU A 1 136 ? -4.028 4.873 17.797 1.00 87.50 136 LEU A C 1
ATOM 1114 O O . LEU A 1 136 ? -4.673 4.573 18.799 1.00 87.50 136 LEU A O 1
ATOM 1118 N N . PHE A 1 137 ? -2.858 5.514 17.863 1.00 88.69 137 PHE A N 1
ATOM 1119 C CA . PHE A 1 137 ? -2.229 5.876 19.135 1.00 88.69 137 PHE A CA 1
ATOM 1120 C C . PHE A 1 137 ? -3.092 6.850 19.932 1.00 88.69 137 PHE A C 1
ATOM 1122 O O . PHE A 1 137 ? -3.348 6.627 21.115 1.00 88.69 137 PHE A O 1
ATOM 1129 N N . ARG A 1 138 ? -3.617 7.894 19.278 1.00 88.62 138 ARG A N 1
ATOM 1130 C CA . ARG A 1 138 ? -4.515 8.852 19.930 1.00 88.62 138 ARG A CA 1
ATOM 1131 C C . ARG A 1 138 ? -5.760 8.166 20.489 1.00 88.62 138 ARG A C 1
ATOM 1133 O O . ARG A 1 138 ? -6.161 8.461 21.611 1.00 88.62 138 ARG A O 1
ATOM 1140 N N . SER A 1 139 ? -6.367 7.254 19.729 1.00 87.75 139 SER A N 1
ATOM 1141 C CA . SER A 1 139 ? -7.539 6.509 20.186 1.00 87.75 139 SER A CA 1
ATOM 1142 C C . SER A 1 139 ? -7.193 5.515 21.292 1.00 87.75 139 SER A C 1
ATOM 1144 O O . SER A 1 139 ? -7.963 5.393 22.241 1.00 87.75 139 SER A O 1
ATOM 1146 N N . HIS A 1 140 ? -6.031 4.861 21.233 1.00 89.81 140 HIS A N 1
ATOM 1147 C CA . HIS A 1 140 ? -5.570 3.945 22.273 1.00 89.81 140 HIS A CA 1
ATOM 1148 C C . HIS A 1 140 ? -5.409 4.657 23.620 1.00 89.81 140 HIS A C 1
ATOM 1150 O O . HIS A 1 140 ? -5.914 4.161 24.626 1.00 89.81 140 HIS A O 1
ATOM 1156 N N . SER A 1 141 ? -4.791 5.843 23.632 1.00 87.94 141 SER A N 1
ATOM 1157 C CA . SER A 1 141 ? -4.616 6.654 24.846 1.00 87.94 141 SER A CA 1
ATOM 1158 C C . SER A 1 141 ? -5.936 7.139 25.454 1.00 87.94 141 SER A C 1
ATOM 1160 O O . SER A 1 141 ? -6.002 7.383 26.653 1.00 87.94 141 SER A O 1
ATOM 1162 N N . GLN A 1 142 ? -6.988 7.275 24.641 1.00 88.06 142 GLN A N 1
ATOM 1163 C CA . GLN A 1 142 ? -8.319 7.720 25.073 1.00 88.06 142 GLN A CA 1
ATOM 1164 C C . GLN A 1 142 ? -9.275 6.559 25.403 1.00 88.06 142 GLN A C 1
ATOM 1166 O O . GLN A 1 142 ? -10.357 6.792 25.935 1.00 88.06 142 GLN A O 1
ATOM 1171 N N . SER A 1 143 ? -8.906 5.318 25.076 1.00 87.38 143 SER A N 1
ATOM 1172 C CA . SER A 1 143 ? -9.772 4.146 25.234 1.00 87.38 143 SER A CA 1
ATOM 1173 C C . SER A 1 143 ? -9.593 3.480 26.597 1.00 87.38 143 SER A C 1
ATOM 1175 O O . SER A 1 143 ? -8.496 3.444 27.153 1.00 87.38 143 SER A O 1
ATOM 1177 N N . GLN A 1 144 ? -10.658 2.861 27.108 1.00 88.56 144 GLN A N 1
ATOM 1178 C CA . GLN A 1 144 ? -10.635 2.061 28.337 1.00 88.56 144 GLN A CA 1
ATOM 1179 C C . GLN A 1 144 ? -11.190 0.648 28.097 1.00 88.56 144 GLN A C 1
ATOM 1181 O O . GLN A 1 144 ? -11.827 0.375 27.076 1.00 88.56 144 GLN A O 1
ATOM 1186 N N . GLY A 1 145 ? -10.906 -0.271 29.025 1.00 89.00 145 GLY A N 1
ATOM 1187 C CA . GLY A 1 145 ? -11.423 -1.643 29.007 1.00 89.00 145 GLY A CA 1
ATOM 1188 C C . GLY A 1 145 ? -11.114 -2.420 27.720 1.00 89.00 145 GLY A C 1
ATOM 1189 O O . GLY A 1 145 ? -10.007 -2.359 27.177 1.00 89.00 145 GLY A O 1
ATOM 1190 N N . TYR A 1 146 ? -12.115 -3.147 27.214 1.00 83.44 146 TYR A N 1
ATOM 1191 C CA . TYR A 1 146 ? -11.993 -4.020 26.038 1.00 83.44 146 TYR A CA 1
ATOM 1192 C C . TYR A 1 146 ? -11.570 -3.292 24.755 1.00 83.44 146 TYR A C 1
ATOM 1194 O O . TYR A 1 146 ? -10.835 -3.857 23.943 1.00 83.44 146 TYR A O 1
ATOM 1202 N N . GLN A 1 147 ? -11.974 -2.032 24.568 1.00 81.12 147 GLN A N 1
ATOM 1203 C CA . GLN A 1 147 ? -11.588 -1.258 23.385 1.00 81.12 147 GLN A CA 1
ATOM 1204 C C . GLN A 1 147 ? -10.079 -0.985 23.362 1.00 81.12 147 GLN A C 1
ATOM 1206 O O . GLN A 1 147 ? -9.441 -1.109 22.316 1.00 81.12 147 GLN A O 1
ATOM 1211 N N . ARG A 1 148 ? -9.489 -0.683 24.527 1.00 86.50 148 ARG A N 1
ATOM 1212 C CA . ARG A 1 148 ? -8.042 -0.470 24.659 1.00 86.50 148 ARG A CA 1
ATOM 1213 C C . ARG A 1 148 ? -7.256 -1.740 24.340 1.00 86.50 148 ARG A C 1
ATOM 1215 O O . ARG A 1 148 ? -6.244 -1.664 23.646 1.00 86.50 148 ARG A O 1
ATOM 1222 N N . LEU A 1 149 ? -7.740 -2.895 24.805 1.00 86.94 149 LEU A N 1
ATOM 1223 C CA . LEU A 1 149 ? -7.125 -4.194 24.528 1.00 86.94 149 LEU A CA 1
ATOM 1224 C C . LEU A 1 149 ? -7.171 -4.530 23.027 1.00 86.94 149 LEU A C 1
ATOM 1226 O O . LEU A 1 149 ? -6.146 -4.882 22.450 1.00 86.94 149 LEU A O 1
ATOM 1230 N N . ARG A 1 150 ? -8.322 -4.334 22.368 1.00 84.06 150 ARG A N 1
ATOM 1231 C CA . ARG A 1 150 ? -8.467 -4.528 20.914 1.00 84.06 150 ARG A CA 1
ATOM 1232 C C . ARG A 1 150 ? -7.513 -3.634 20.117 1.00 84.06 150 ARG A C 1
ATOM 1234 O O . ARG A 1 150 ? -6.853 -4.113 19.200 1.00 84.06 150 ARG A O 1
ATOM 1241 N N . LEU A 1 151 ? -7.414 -2.354 20.483 1.00 86.81 151 LEU A N 1
ATOM 1242 C CA . LEU A 1 151 ? -6.475 -1.423 19.850 1.00 86.81 151 LEU A CA 1
ATOM 1243 C C . LEU A 1 151 ? -5.019 -1.836 20.076 1.00 86.81 151 LEU A C 1
ATOM 1245 O O . LEU A 1 151 ? -4.220 -1.705 19.158 1.00 86.81 151 LEU A O 1
ATOM 1249 N N . LYS A 1 152 ? -4.675 -2.369 21.256 1.00 88.88 152 LYS A N 1
ATOM 1250 C CA . LYS A 1 152 ? -3.325 -2.874 21.544 1.00 88.88 152 LYS A CA 1
ATOM 1251 C C . LYS A 1 152 ? -2.934 -3.998 20.581 1.00 88.88 152 LYS A C 1
ATOM 1253 O O . LYS A 1 152 ? -1.895 -3.891 19.942 1.00 88.88 152 LYS A O 1
ATOM 1258 N N . TYR A 1 153 ? -3.778 -5.023 20.435 1.00 85.56 153 TYR A N 1
ATOM 1259 C CA . TYR A 1 153 ? -3.517 -6.129 19.504 1.00 85.56 153 TYR A CA 1
ATOM 1260 C C . TYR A 1 153 ? -3.423 -5.654 18.053 1.00 85.56 153 TYR A C 1
ATOM 1262 O O . TYR A 1 153 ? -2.522 -6.069 17.329 1.00 85.56 153 TYR A O 1
ATOM 1270 N N . PHE A 1 154 ? -4.303 -4.736 17.645 1.00 84.81 154 PHE A N 1
ATOM 1271 C CA . PHE A 1 154 ? -4.253 -4.183 16.296 1.00 84.81 154 PHE A CA 1
ATOM 1272 C C . PHE A 1 154 ? -2.968 -3.380 16.037 1.00 84.81 154 PHE A C 1
ATOM 1274 O O . PHE A 1 154 ? -2.338 -3.562 15.002 1.00 84.81 154 PHE A O 1
ATOM 1281 N N . ILE A 1 155 ? -2.535 -2.538 16.984 1.00 87.69 155 ILE A N 1
ATOM 1282 C CA . ILE A 1 155 ? -1.267 -1.793 16.890 1.00 87.69 155 ILE A CA 1
ATOM 1283 C C . ILE A 1 155 ? -0.074 -2.754 16.807 1.00 87.69 155 ILE A C 1
ATOM 1285 O O . ILE A 1 155 ? 0.838 -2.516 16.015 1.00 87.69 155 ILE A O 1
ATOM 1289 N N . SER A 1 156 ? -0.081 -3.847 17.577 1.00 84.94 156 SER A N 1
ATOM 1290 C CA . SER A 1 156 ? 0.967 -4.871 17.505 1.00 84.94 156 SER A CA 1
ATOM 1291 C C . SER A 1 156 ? 1.042 -5.512 16.116 1.00 84.94 156 SER A C 1
ATOM 1293 O O . SER A 1 156 ? 2.125 -5.549 15.538 1.00 84.94 156 SER A O 1
ATOM 1295 N N . GLY A 1 157 ? -0.091 -5.931 15.542 1.00 81.12 157 GLY A N 1
ATOM 1296 C CA . GLY A 1 157 ? -0.131 -6.483 14.181 1.00 81.12 157 GLY A CA 1
ATOM 1297 C C . GLY A 1 157 ? 0.297 -5.470 13.113 1.00 81.12 157 GLY A C 1
ATOM 1298 O O . GLY A 1 157 ? 1.121 -5.775 12.254 1.00 81.12 157 GLY A O 1
ATOM 1299 N N . LEU A 1 158 ? -0.176 -4.224 13.220 1.00 81.75 158 LEU A N 1
ATOM 1300 C CA . LEU A 1 158 ? 0.195 -3.147 12.299 1.00 81.75 158 LEU A CA 1
ATOM 1301 C C . LEU A 1 158 ? 1.699 -2.840 12.340 1.00 81.75 158 LEU A C 1
ATOM 1303 O O . LEU A 1 158 ? 2.294 -2.546 11.309 1.00 81.75 158 LEU A O 1
ATOM 1307 N N . THR A 1 159 ? 2.322 -2.915 13.518 1.00 80.75 159 THR A N 1
ATOM 1308 C CA . THR A 1 159 ? 3.770 -2.708 13.671 1.00 80.75 159 THR A CA 1
ATOM 1309 C C . THR A 1 159 ? 4.563 -3.754 12.889 1.00 80.75 159 THR A C 1
ATOM 1311 O O . THR A 1 159 ? 5.489 -3.396 12.166 1.00 80.75 159 THR A O 1
ATOM 1314 N N . ILE A 1 160 ? 4.173 -5.029 12.977 1.00 77.56 160 ILE A N 1
ATOM 1315 C CA . ILE A 1 160 ? 4.816 -6.122 12.230 1.00 77.56 160 ILE A CA 1
ATOM 1316 C C . ILE A 1 160 ? 4.681 -5.875 10.724 1.00 77.56 160 ILE A C 1
ATOM 1318 O O . ILE A 1 160 ? 5.676 -5.875 9.998 1.00 77.56 160 ILE A O 1
ATOM 1322 N N . TYR A 1 161 ? 3.464 -5.564 10.274 1.00 74.12 161 TYR A N 1
ATOM 1323 C CA . TYR A 1 161 ? 3.185 -5.247 8.875 1.00 74.12 161 TYR A CA 1
ATOM 1324 C C . TYR A 1 161 ? 3.996 -4.038 8.369 1.00 74.12 161 TYR A C 1
ATOM 1326 O O . TYR A 1 161 ? 4.514 -4.046 7.251 1.00 74.12 161 TYR A O 1
ATOM 1334 N N . PHE A 1 162 ? 4.159 -3.001 9.198 1.00 75.00 162 PHE A N 1
ATOM 1335 C CA . PHE A 1 162 ? 4.927 -1.802 8.862 1.00 75.00 162 PHE A CA 1
ATOM 1336 C C . PHE A 1 162 ? 6.412 -2.101 8.623 1.00 75.00 162 PHE A C 1
ATOM 1338 O O . PHE A 1 162 ? 6.967 -1.651 7.617 1.00 75.00 162 PHE A O 1
ATOM 1345 N N . PHE A 1 163 ? 7.041 -2.870 9.517 1.00 73.50 163 PHE A N 1
ATOM 1346 C CA . PHE A 1 163 ? 8.455 -3.227 9.386 1.00 73.50 163 PHE A CA 1
ATOM 1347 C C . PHE A 1 163 ? 8.716 -4.170 8.206 1.00 73.50 163 PHE A C 1
ATOM 1349 O O . PHE A 1 163 ? 9.739 -4.023 7.542 1.00 73.50 163 PHE A O 1
ATOM 1356 N N . GLY A 1 164 ? 7.792 -5.088 7.913 1.00 69.88 164 GLY A N 1
ATOM 1357 C CA . GLY A 1 164 ? 7.933 -6.018 6.791 1.00 69.88 164 GLY A CA 1
ATOM 1358 C C . GLY A 1 164 ? 7.668 -5.381 5.426 1.00 69.88 164 GLY A C 1
ATOM 1359 O O . GLY A 1 164 ? 8.463 -5.527 4.504 1.00 69.88 164 GLY A O 1
ATOM 1360 N N . GLY A 1 165 ? 6.555 -4.656 5.282 1.00 72.25 165 GLY A N 1
ATOM 1361 C CA . GLY A 1 165 ? 6.090 -4.186 3.977 1.00 72.25 165 GLY A CA 1
ATOM 1362 C C . GLY A 1 165 ? 6.445 -2.739 3.658 1.00 72.25 165 GLY A C 1
ATOM 1363 O O . GLY A 1 165 ? 7.082 -2.437 2.650 1.00 72.25 165 GLY A O 1
ATOM 1364 N N . LEU A 1 166 ? 6.028 -1.804 4.513 1.00 73.31 166 LEU A N 1
ATOM 1365 C CA . LEU A 1 166 ? 6.070 -0.381 4.164 1.00 73.31 166 LEU A CA 1
ATOM 1366 C C . LEU A 1 166 ? 7.482 0.212 4.243 1.00 73.31 166 LEU A C 1
ATOM 1368 O O . LEU A 1 166 ? 7.807 1.151 3.513 1.00 73.31 166 LEU A O 1
ATOM 1372 N N . PHE A 1 167 ? 8.339 -0.359 5.087 1.00 79.31 167 PHE A N 1
ATOM 1373 C CA . PHE A 1 167 ? 9.738 0.038 5.165 1.00 79.31 167 PHE A CA 1
ATOM 1374 C C . PHE A 1 167 ? 10.477 -0.211 3.841 1.00 79.31 167 PHE A C 1
ATOM 1376 O O . PHE A 1 167 ? 11.036 0.724 3.266 1.00 79.31 167 PHE A O 1
ATOM 1383 N N . PHE A 1 168 ? 10.399 -1.434 3.311 1.00 78.06 168 PHE A N 1
ATOM 1384 C CA . PHE A 1 168 ? 11.053 -1.821 2.058 1.00 78.06 168 PHE A CA 1
ATOM 1385 C C . PHE A 1 168 ? 10.323 -1.301 0.817 1.00 78.06 168 PHE A C 1
ATOM 1387 O O . PHE A 1 168 ? 10.948 -0.775 -0.101 1.00 78.06 168 PHE A O 1
ATOM 1394 N N . GLY A 1 169 ? 8.992 -1.385 0.808 1.00 73.69 169 GLY A N 1
ATOM 1395 C CA . GLY A 1 169 ? 8.161 -0.991 -0.324 1.00 73.69 169 GLY A CA 1
ATOM 1396 C C . GLY A 1 169 ? 7.877 0.507 -0.420 1.00 73.69 169 GLY A C 1
ATOM 1397 O O . GLY A 1 169 ? 7.483 0.974 -1.479 1.00 73.69 169 GLY A O 1
ATOM 1398 N N . GLY A 1 170 ? 8.040 1.286 0.650 1.00 75.12 170 GLY A N 1
ATOM 1399 C CA . GLY A 1 170 ? 7.653 2.702 0.684 1.00 75.12 170 GLY A CA 1
ATOM 1400 C C . GLY A 1 170 ? 8.803 3.633 1.039 1.00 75.12 170 GLY A C 1
ATOM 1401 O O . GLY A 1 170 ? 9.131 4.529 0.265 1.00 75.12 170 GLY A O 1
ATOM 1402 N N . ILE A 1 171 ? 9.408 3.415 2.206 1.00 81.88 171 ILE A N 1
ATOM 1403 C CA . ILE A 1 171 ? 10.341 4.358 2.839 1.00 81.88 171 ILE A CA 1
ATOM 1404 C C . ILE A 1 171 ? 11.745 4.271 2.231 1.00 81.88 171 ILE A C 1
ATOM 1406 O O . ILE A 1 171 ? 12.285 5.289 1.802 1.00 81.88 171 ILE A O 1
ATOM 1410 N N . LEU A 1 172 ? 12.339 3.076 2.161 1.00 83.88 172 LEU A N 1
ATOM 1411 C CA . LEU A 1 172 ? 13.707 2.897 1.660 1.00 83.88 172 LEU A CA 1
ATOM 1412 C C . LEU A 1 172 ? 13.929 3.464 0.239 1.00 83.88 172 LEU A C 1
ATOM 1414 O O . LEU A 1 172 ? 14.905 4.196 0.051 1.00 83.88 172 LEU A O 1
ATOM 1418 N N . PRO A 1 173 ? 13.035 3.236 -0.747 1.00 81.25 173 PRO A N 1
ATOM 1419 C CA . PRO A 1 173 ? 13.200 3.755 -2.108 1.00 81.25 173 PRO A CA 1
ATOM 1420 C C . PRO A 1 173 ? 13.244 5.288 -2.216 1.00 81.25 173 PRO A C 1
ATOM 1422 O O . PRO A 1 173 ? 13.695 5.803 -3.238 1.00 81.25 173 PRO A O 1
ATOM 1425 N N . LEU A 1 174 ? 12.799 6.030 -1.192 1.00 82.88 174 LEU A N 1
ATOM 1426 C CA . LEU A 1 174 ? 12.887 7.496 -1.175 1.00 82.88 174 LEU A CA 1
ATOM 1427 C C . LEU A 1 174 ? 14.293 8.016 -0.861 1.00 82.88 174 LEU A C 1
ATOM 1429 O O . LEU A 1 174 ? 14.628 9.126 -1.262 1.00 82.88 174 LEU A O 1
ATOM 1433 N N . PHE A 1 175 ? 15.115 7.237 -0.155 1.00 84.50 175 PHE A N 1
ATOM 1434 C CA . PHE A 1 175 ? 16.452 7.669 0.262 1.00 84.50 175 PHE A CA 1
ATOM 1435 C C . PHE A 1 175 ? 17.537 7.329 -0.756 1.00 84.50 175 PHE A C 1
ATOM 1437 O O . PHE A 1 175 ? 18.553 8.019 -0.831 1.00 84.50 175 PHE A O 1
ATOM 1444 N N . SER A 1 176 ? 17.359 6.258 -1.533 1.00 82.06 176 SER A N 1
ATOM 1445 C CA . SER A 1 176 ? 18.317 5.891 -2.574 1.00 82.06 176 SER A CA 1
ATOM 1446 C C . SER A 1 176 ? 17.682 5.046 -3.678 1.00 82.06 176 SER A C 1
ATOM 1448 O O . SER A 1 176 ? 16.972 4.083 -3.377 1.00 82.06 176 SER A O 1
ATOM 1450 N N . PRO A 1 177 ? 18.036 5.290 -4.954 1.00 76.44 177 PRO A N 1
ATOM 1451 C CA . PRO A 1 177 ? 17.630 4.432 -6.063 1.00 76.44 177 PRO A CA 1
ATOM 1452 C C . PRO A 1 177 ? 18.128 2.982 -5.940 1.00 76.44 177 PRO A C 1
ATOM 1454 O O . PRO A 1 177 ? 17.526 2.073 -6.505 1.00 76.44 177 PRO A O 1
ATOM 1457 N N . LYS A 1 178 ? 19.198 2.738 -5.167 1.00 79.62 178 LYS A N 1
ATOM 1458 C CA . LYS A 1 178 ? 19.716 1.385 -4.898 1.00 79.62 178 LYS A CA 1
ATOM 1459 C C . LYS A 1 178 ? 18.717 0.511 -4.136 1.00 79.62 178 LYS A C 1
ATOM 1461 O O . LYS A 1 178 ? 18.777 -0.708 -4.245 1.00 79.62 178 LYS A O 1
ATOM 1466 N N . PHE A 1 179 ? 17.791 1.117 -3.390 1.00 82.25 179 PHE A N 1
ATOM 1467 C CA . PHE A 1 179 ? 16.805 0.372 -2.613 1.00 82.25 179 PHE A CA 1
ATOM 1468 C C . PHE A 1 179 ? 15.632 -0.163 -3.441 1.00 82.25 179 PHE A C 1
ATOM 1470 O O . PHE A 1 179 ? 14.877 -0.990 -2.938 1.00 82.25 179 PHE A O 1
ATOM 1477 N N . PHE A 1 180 ? 15.501 0.234 -4.713 1.00 75.00 180 PHE A N 1
ATOM 1478 C CA . PHE A 1 180 ? 14.487 -0.335 -5.610 1.00 75.00 180 PHE A CA 1
ATOM 1479 C C . PHE A 1 180 ? 14.666 -1.849 -5.811 1.00 75.00 180 PHE A C 1
ATOM 1481 O O . PHE A 1 180 ? 13.683 -2.550 -6.030 1.00 75.00 180 PHE A O 1
ATOM 1488 N N . ALA A 1 181 ? 15.891 -2.354 -5.629 1.00 76.62 181 ALA A N 1
ATOM 1489 C CA . ALA A 1 181 ? 16.210 -3.777 -5.686 1.00 76.62 181 ALA A CA 1
ATOM 1490 C C . ALA A 1 181 ? 15.543 -4.627 -4.588 1.00 76.62 181 ALA A C 1
ATOM 1492 O O . ALA A 1 181 ? 15.538 -5.843 -4.715 1.00 76.62 181 ALA A O 1
ATOM 1493 N N . TYR A 1 182 ? 15.007 -4.007 -3.530 1.00 77.88 182 TYR A N 1
ATOM 1494 C CA . TYR A 1 182 ? 14.369 -4.693 -2.398 1.00 77.88 182 TYR A CA 1
ATOM 1495 C C . TYR A 1 182 ? 12.854 -4.458 -2.348 1.00 77.88 182 TYR A C 1
ATOM 1497 O O . TYR A 1 182 ? 12.233 -4.595 -1.295 1.00 77.88 182 TYR A O 1
ATOM 1505 N N . LEU A 1 183 ? 12.244 -4.030 -3.456 1.00 76.81 183 LEU A N 1
ATOM 1506 C CA . LEU A 1 183 ? 10.811 -3.726 -3.497 1.00 76.81 183 LEU A CA 1
ATOM 1507 C C . LEU A 1 183 ? 9.917 -4.956 -3.363 1.00 76.81 183 LEU A C 1
ATOM 1509 O O . LEU A 1 183 ? 8.759 -4.802 -2.986 1.00 76.81 183 LEU A O 1
ATOM 1513 N N . ASP A 1 184 ? 10.457 -6.134 -3.649 1.00 72.56 184 ASP A N 1
ATOM 1514 C CA . ASP A 1 184 ? 9.835 -7.440 -3.465 1.00 72.56 184 ASP A CA 1
ATOM 1515 C C . ASP A 1 184 ? 9.974 -7.979 -2.036 1.00 72.56 184 ASP A C 1
ATOM 1517 O O . ASP A 1 184 ? 9.221 -8.866 -1.639 1.00 72.56 184 ASP A O 1
ATOM 1521 N N . ALA A 1 185 ? 10.880 -7.407 -1.233 1.00 74.69 185 ALA A N 1
ATOM 1522 C CA . ALA A 1 185 ? 11.087 -7.805 0.155 1.00 74.69 185 ALA A CA 1
ATOM 1523 C C . ALA A 1 185 ? 9.787 -7.904 0.990 1.00 74.69 185 ALA A C 1
ATOM 1525 O O . ALA A 1 185 ? 9.645 -8.875 1.739 1.00 74.69 185 ALA A O 1
ATOM 1526 N 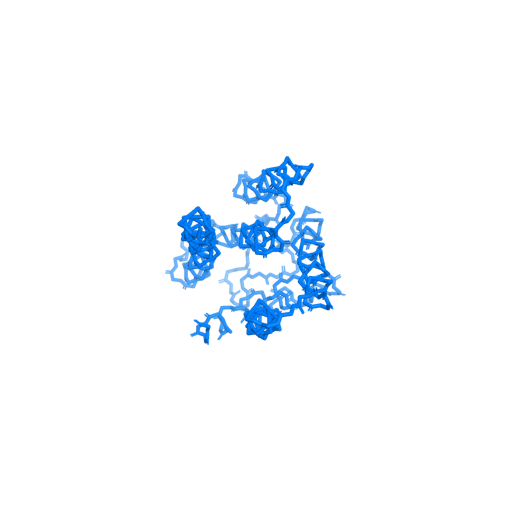N . PRO A 1 186 ? 8.805 -6.984 0.842 1.00 71.31 186 PRO A N 1
ATOM 1527 C CA . PRO A 1 186 ? 7.491 -7.076 1.480 1.00 71.31 186 PRO A CA 1
ATOM 1528 C C . PRO A 1 186 ? 6.780 -8.419 1.316 1.00 71.31 186 PRO A C 1
ATOM 1530 O O . PRO A 1 186 ? 6.079 -8.845 2.231 1.00 71.31 186 PRO A O 1
ATOM 1533 N N . VAL A 1 187 ? 6.963 -9.099 0.182 1.00 67.62 187 VAL A N 1
ATOM 1534 C CA . VAL A 1 187 ? 6.302 -10.373 -0.123 1.00 67.62 187 VAL A CA 1
ATOM 1535 C C . VAL A 1 187 ? 6.755 -11.452 0.852 1.00 67.62 187 VAL A C 1
ATOM 1537 O O . VAL A 1 187 ? 5.916 -12.156 1.412 1.00 67.62 187 VAL A O 1
ATOM 1540 N N . TYR A 1 188 ? 8.056 -11.520 1.149 1.00 67.12 188 TYR A N 1
ATOM 1541 C CA . TYR A 1 188 ? 8.609 -12.510 2.079 1.00 67.12 188 TYR A CA 1
ATOM 1542 C C . TYR A 1 188 ? 8.136 -12.291 3.522 1.00 67.12 188 TYR A C 1
ATOM 1544 O O . TYR A 1 188 ? 8.085 -13.239 4.302 1.00 67.12 188 TYR A O 1
ATOM 1552 N N . PHE A 1 189 ? 7.745 -11.062 3.875 1.00 63.31 189 PHE A N 1
ATOM 1553 C CA . PHE A 1 189 ? 7.182 -10.742 5.189 1.00 63.31 189 PHE A CA 1
ATOM 1554 C C . PHE A 1 189 ? 5.651 -10.853 5.236 1.00 63.31 189 PHE A C 1
ATOM 1556 O O . PHE A 1 189 ? 5.096 -11.102 6.304 1.00 63.31 189 PHE A O 1
ATOM 1563 N N . SER A 1 190 ? 4.962 -10.710 4.099 1.00 53.25 190 SER A N 1
ATOM 1564 C CA . SER A 1 190 ? 3.497 -10.816 4.012 1.00 53.25 190 SER A CA 1
ATOM 1565 C C . SER A 1 190 ? 2.951 -12.241 4.162 1.00 53.25 190 SER A C 1
ATOM 1567 O O . SER A 1 190 ? 1.769 -12.400 4.439 1.00 53.25 190 SER A O 1
ATOM 1569 N N . VAL A 1 191 ? 3.799 -13.271 4.049 1.00 43.31 191 VAL A N 1
ATOM 1570 C CA . VAL A 1 191 ? 3.418 -14.687 4.247 1.00 43.31 191 VAL A CA 1
ATOM 1571 C C . VAL A 1 191 ? 3.261 -15.049 5.738 1.00 43.31 191 VAL A C 1
ATOM 1573 O O . VAL A 1 191 ? 2.762 -16.121 6.064 1.00 43.31 191 VAL A O 1
ATOM 1576 N N . ILE A 1 192 ? 3.666 -14.164 6.660 1.00 33.88 192 ILE A N 1
ATOM 1577 C CA . ILE A 1 192 ? 3.715 -14.442 8.110 1.00 33.88 192 ILE A CA 1
ATOM 1578 C C . ILE A 1 192 ? 2.559 -13.769 8.893 1.00 33.88 192 ILE A C 1
ATOM 1580 O O . ILE A 1 192 ? 2.484 -13.914 10.112 1.00 33.88 192 ILE A O 1
ATOM 1584 N N . ALA A 1 193 ? 1.637 -13.057 8.233 1.00 33.91 193 ALA A N 1
ATOM 1585 C CA . ALA A 1 193 ? 0.496 -12.404 8.895 1.00 33.91 193 ALA A CA 1
ATOM 1586 C C . ALA A 1 193 ? -0.784 -13.252 8.870 1.00 33.91 193 ALA A C 1
ATOM 1588 O O . ALA A 1 193 ? -1.137 -13.752 7.780 1.00 33.91 193 ALA A O 1
#